Protein AF-A0A419WBN7-F1 (afdb_monomer)

Sequence (249 aa):
MLILSNKRFEAAPLSANGDLISGTVKTENNTKALAGVSILIKGTQVGTITDTKGEFSMKIASFPSTLVFAFPGFAQQEIVVAQPQQLAVNLSPNNSGASADWEPGPNPLYIVDGKKVDSINEIDPETIESISVLKAQSGIELYGQEAQDGVIDIKLKKEQKKRKKQDERITAIGSGAPETAIVQIRSTKNASAKPLIIVDGVNKGNIDVKSLEINPENIKSIDVLKGESAIEKYGEEGKDGVILITTKR

Radius of gyration: 40.74 Å; Cα contacts (8 Å, |Δi|>4): 401; chains: 1; bounding box: 77×33×134 Å

Organism: NCBI:txid1261403

Structure (mmCIF, N/CA/C/O backbone):
data_AF-A0A419WBN7-F1
#
_entry.id   AF-A0A419WBN7-F1
#
loop_
_atom_site.group_PDB
_atom_site.id
_atom_site.type_symbol
_atom_site.label_atom_id
_atom_site.label_alt_id
_atom_site.label_comp_id
_atom_site.label_asym_id
_atom_site.label_entity_id
_atom_site.label_seq_id
_atom_site.pdbx_PDB_ins_code
_atom_site.Cartn_x
_atom_site.Cartn_y
_atom_site.Cartn_z
_atom_site.occupancy
_atom_site.B_iso_or_equiv
_atom_site.auth_seq_id
_atom_site.auth_comp_id
_atom_site.auth_asym_id
_atom_site.auth_atom_id
_atom_site.pdbx_PDB_model_num
ATOM 1 N N . MET A 1 1 ? 3.641 5.559 67.208 1.00 43.34 1 MET A N 1
ATOM 2 C CA . MET A 1 1 ? 2.319 4.933 67.003 1.00 43.34 1 MET A CA 1
ATOM 3 C C . MET A 1 1 ? 1.637 5.696 65.873 1.00 43.34 1 MET A C 1
ATOM 5 O O . MET A 1 1 ? 1.191 6.810 66.098 1.00 43.34 1 MET A O 1
ATOM 9 N N . LEU A 1 2 ? 1.709 5.191 64.637 1.00 36.66 2 LEU A N 1
ATOM 10 C CA . LEU A 1 2 ? 1.137 5.842 63.449 1.00 36.66 2 LEU A CA 1
ATOM 11 C C . LEU A 1 2 ? -0.272 5.287 63.217 1.00 36.66 2 LEU A C 1
ATOM 13 O O . LEU A 1 2 ? -0.439 4.082 63.057 1.00 36.66 2 LEU A O 1
ATOM 17 N N . ILE A 1 3 ? -1.274 6.164 63.235 1.00 41.59 3 ILE A N 1
ATOM 18 C CA . ILE A 1 3 ? -2.673 5.822 62.972 1.00 41.59 3 ILE A CA 1
ATOM 19 C C . ILE A 1 3 ? -2.870 5.853 61.452 1.00 41.59 3 ILE A C 1
ATOM 21 O O . ILE A 1 3 ? -2.803 6.916 60.837 1.00 41.59 3 ILE A O 1
ATOM 25 N N . LEU A 1 4 ? -3.082 4.687 60.841 1.00 39.50 4 LEU A N 1
ATOM 26 C CA . LEU A 1 4 ? -3.478 4.577 59.438 1.00 39.50 4 LEU A CA 1
ATOM 27 C C . LEU A 1 4 ? -4.944 5.007 59.305 1.00 39.50 4 LEU A C 1
ATOM 29 O O . LEU A 1 4 ? -5.847 4.395 59.873 1.00 39.50 4 LEU A O 1
ATOM 33 N N . SER A 1 5 ? -5.166 6.095 58.570 1.00 48.25 5 SER A N 1
ATOM 34 C CA . SER A 1 5 ? -6.493 6.592 58.217 1.00 48.25 5 SER A CA 1
ATOM 35 C C . SER A 1 5 ? -7.076 5.709 57.109 1.00 48.25 5 SER A C 1
ATOM 37 O O . SER A 1 5 ? -6.664 5.795 55.951 1.00 48.25 5 SER A O 1
ATOM 39 N N . ASN A 1 6 ? -8.022 4.834 57.459 1.00 38.03 6 ASN A N 1
ATOM 40 C CA . ASN A 1 6 ? -8.824 4.104 56.479 1.00 38.03 6 ASN A CA 1
ATOM 41 C C . ASN A 1 6 ? -9.775 5.090 55.787 1.00 38.03 6 ASN A C 1
ATOM 43 O O . ASN A 1 6 ? -10.849 5.400 56.308 1.00 38.03 6 ASN A O 1
ATOM 47 N N . LYS A 1 7 ? -9.401 5.560 54.591 1.00 47.81 7 LYS A N 1
ATOM 48 C CA . LYS A 1 7 ? -10.346 6.169 53.648 1.00 47.81 7 LYS A CA 1
ATOM 49 C C . LYS A 1 7 ? -11.377 5.108 53.262 1.00 47.81 7 LYS A C 1
ATOM 51 O O . LYS A 1 7 ? -11.120 4.246 52.427 1.00 47.81 7 LYS A O 1
ATOM 56 N N . ARG A 1 8 ? -12.536 5.155 53.920 1.00 53.75 8 ARG A N 1
ATOM 57 C CA . ARG A 1 8 ? -13.745 4.444 53.504 1.00 53.75 8 ARG A CA 1
ATOM 58 C C . ARG A 1 8 ? -14.092 4.913 52.089 1.00 53.75 8 ARG A C 1
ATOM 60 O O . ARG A 1 8 ? -14.370 6.091 51.896 1.00 53.75 8 ARG A O 1
ATOM 67 N N . PHE A 1 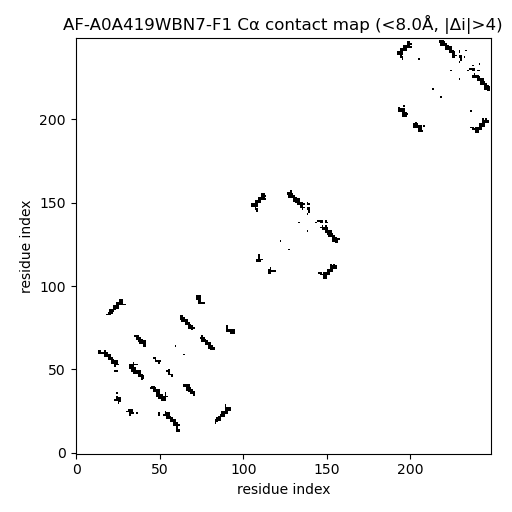9 ? -14.040 4.012 51.114 1.00 50.59 9 PHE A N 1
ATOM 68 C CA . PHE A 1 9 ? -14.693 4.228 49.828 1.00 50.59 9 PHE A CA 1
ATOM 69 C C . PHE A 1 9 ? -16.204 4.182 50.084 1.00 50.59 9 PHE A C 1
ATOM 71 O O . PHE A 1 9 ? -16.747 3.120 50.388 1.00 50.59 9 PHE A O 1
ATOM 78 N N . GLU A 1 10 ? -16.869 5.336 50.045 1.00 46.19 10 GLU A N 1
ATOM 79 C CA . GLU A 1 10 ? -18.327 5.395 49.944 1.00 46.19 10 GLU A CA 1
ATOM 80 C C . GLU A 1 10 ? -18.733 4.721 48.632 1.00 46.19 10 GLU A C 1
ATOM 82 O O . GLU A 1 10 ? -18.348 5.156 47.547 1.00 46.19 10 GLU A O 1
ATOM 87 N N . ALA A 1 11 ? -19.483 3.623 48.733 1.00 44.41 11 ALA A N 1
ATOM 88 C CA . ALA A 1 11 ? -20.179 3.071 47.585 1.00 44.41 11 ALA A CA 1
ATOM 89 C C . ALA A 1 11 ? -21.229 4.102 47.153 1.00 44.41 11 ALA A C 1
ATOM 91 O O . ALA A 1 11 ? -22.130 4.429 47.928 1.00 44.41 11 ALA A O 1
ATOM 92 N N . ALA A 1 12 ? -21.086 4.640 45.940 1.00 56.06 12 ALA A N 1
ATOM 93 C CA . ALA A 1 12 ? -22.084 5.527 45.359 1.00 56.06 12 ALA A CA 1
ATOM 94 C C . ALA A 1 12 ? -23.460 4.828 45.368 1.00 56.06 12 ALA A C 1
ATOM 96 O O . ALA A 1 12 ? -23.529 3.624 45.089 1.00 56.06 12 ALA A O 1
ATOM 97 N N . PRO A 1 13 ? -24.553 5.539 45.700 1.00 50.78 13 PRO A N 1
ATOM 98 C CA . PRO A 1 13 ? -25.881 4.947 45.704 1.00 50.78 13 PRO A CA 1
ATOM 99 C C . PRO A 1 13 ? -26.207 4.417 44.304 1.00 50.78 13 PRO A C 1
ATOM 101 O O . PRO A 1 13 ? -26.162 5.153 43.320 1.00 50.78 13 PRO A O 1
ATOM 104 N N . LEU A 1 14 ? -26.529 3.125 44.224 1.00 43.66 14 LEU A N 1
ATOM 105 C CA . LEU A 1 14 ? -27.058 2.488 43.022 1.00 43.66 14 LEU A CA 1
ATOM 106 C C . LEU A 1 14 ? -28.376 3.188 42.662 1.00 43.66 14 LEU A C 1
ATOM 108 O O . LEU A 1 14 ? -29.385 3.017 43.347 1.00 43.66 14 LEU A O 1
ATOM 112 N N . SER A 1 15 ? -28.358 4.015 41.617 1.00 51.31 15 SER A N 1
ATOM 113 C CA . SER A 1 15 ? -29.557 4.646 41.067 1.00 51.31 15 SER A CA 1
ATOM 114 C C . SER A 1 15 ? -30.507 3.546 40.588 1.00 51.31 15 SER A C 1
ATOM 116 O O . SER A 1 15 ? -30.238 2.853 39.606 1.00 51.31 15 SER A O 1
ATOM 118 N N . ALA A 1 16 ? -31.632 3.375 41.289 1.00 45.44 16 ALA A N 1
ATOM 119 C CA . ALA A 1 16 ? -32.622 2.314 41.074 1.00 45.44 16 ALA A CA 1
ATOM 120 C C . ALA A 1 16 ? -33.336 2.360 39.702 1.00 45.44 16 ALA A C 1
ATOM 122 O O . ALA A 1 16 ? -34.230 1.558 39.452 1.00 45.44 16 ALA A O 1
ATOM 123 N N . ASN A 1 17 ? -32.945 3.275 38.808 1.00 55.56 17 ASN A N 1
ATOM 124 C CA . ASN A 1 17 ? -33.504 3.408 37.463 1.00 55.56 17 ASN A CA 1
ATOM 125 C C . ASN A 1 17 ? -32.500 3.221 36.318 1.00 55.56 17 ASN A C 1
ATOM 127 O O . ASN A 1 17 ? -32.939 3.202 35.163 1.00 55.56 17 ASN A O 1
ATOM 131 N N . GLY A 1 18 ? -31.215 3.007 36.631 1.00 62.19 18 GLY A N 1
ATOM 132 C CA . GLY A 1 18 ? -30.130 2.853 35.664 1.00 62.19 18 GLY A CA 1
ATOM 133 C C . GLY A 1 18 ? -29.900 4.119 34.838 1.00 62.19 18 GLY A C 1
ATOM 134 O O . GLY A 1 18 ? -30.813 4.628 34.185 1.00 62.19 18 GLY A O 1
ATOM 135 N N . ASP A 1 19 ? -28.677 4.630 34.830 1.00 82.12 19 ASP A N 1
ATOM 136 C CA . ASP A 1 19 ? -28.388 5.831 34.053 1.00 82.12 19 ASP A CA 1
ATOM 137 C C . ASP A 1 19 ? -28.168 5.470 32.583 1.00 82.12 19 ASP A C 1
ATOM 139 O O . ASP A 1 19 ? -27.642 4.403 32.242 1.00 82.12 19 ASP A O 1
ATOM 143 N N . LEU A 1 20 ? -28.620 6.359 31.701 1.00 83.69 20 LEU A N 1
ATOM 144 C CA . LEU A 1 20 ? -28.583 6.139 30.264 1.00 83.69 20 LEU A CA 1
ATOM 145 C C . LEU A 1 20 ? -27.194 6.470 29.708 1.00 83.69 20 LEU A C 1
ATOM 147 O O . LEU A 1 20 ? -26.704 7.587 29.866 1.00 83.69 20 LEU A O 1
ATOM 151 N N . ILE A 1 21 ? -26.598 5.512 29.008 1.00 90.19 21 ILE A N 1
ATOM 152 C CA . ILE A 1 21 ? -25.445 5.716 28.136 1.00 90.19 21 ILE A CA 1
ATOM 153 C C . ILE A 1 21 ? -25.930 5.687 26.700 1.00 90.19 21 ILE A C 1
ATOM 155 O O . ILE A 1 21 ? -26.644 4.769 26.301 1.00 90.19 21 ILE A O 1
ATOM 159 N N . SER A 1 22 ? -25.496 6.667 25.920 1.00 90.19 22 SER A N 1
ATOM 160 C CA . SER A 1 22 ? -25.701 6.699 24.480 1.00 90.19 22 SER A CA 1
ATOM 161 C C . SER A 1 22 ? -24.372 6.852 23.761 1.00 90.19 22 SER A C 1
ATOM 163 O O . SER A 1 22 ? -23.358 7.225 24.352 1.00 90.19 22 SER A O 1
ATOM 165 N N . GLY A 1 23 ? -24.345 6.554 22.473 1.00 91.75 23 GLY A N 1
ATOM 166 C CA . GLY A 1 23 ? -23.126 6.721 21.709 1.00 91.75 23 GLY A CA 1
ATOM 167 C C . GLY A 1 23 ? -23.274 6.362 20.250 1.00 91.75 23 GLY A C 1
ATOM 168 O O . GLY A 1 23 ? -24.351 5.993 19.789 1.00 91.75 23 GLY A O 1
ATOM 169 N N . THR A 1 24 ? -22.163 6.480 19.535 1.00 91.50 24 THR A N 1
ATOM 170 C CA . THR A 1 24 ? -22.048 6.059 18.139 1.00 91.50 24 THR A CA 1
ATOM 171 C C . THR A 1 24 ? -20.890 5.093 17.987 1.00 91.50 24 THR A C 1
ATOM 173 O O . THR A 1 24 ? -19.837 5.286 18.598 1.00 91.50 24 THR A O 1
ATOM 176 N N . VAL A 1 25 ? -21.085 4.067 17.163 1.00 92.50 25 VAL A N 1
ATOM 177 C CA . VAL A 1 25 ? -20.040 3.127 16.769 1.00 92.50 25 VAL A CA 1
ATOM 178 C C . VAL A 1 25 ? -19.739 3.302 15.288 1.00 92.50 25 VAL A C 1
ATOM 180 O O . VAL A 1 25 ? -20.640 3.306 14.443 1.00 92.50 25 VAL A O 1
ATOM 183 N N . LYS A 1 26 ? -18.460 3.463 14.969 1.00 89.69 26 LYS A N 1
ATOM 184 C CA . LYS A 1 26 ? -17.968 3.713 13.615 1.00 89.69 26 LYS A CA 1
ATOM 185 C C . LYS A 1 26 ? -16.754 2.845 13.300 1.00 89.69 26 LYS A C 1
ATOM 187 O O . LYS A 1 26 ? -16.181 2.214 14.184 1.00 89.69 26 LYS A O 1
ATOM 192 N N . THR A 1 27 ? -16.384 2.790 12.027 1.00 82.69 27 THR A N 1
ATOM 193 C CA . THR A 1 27 ? -15.152 2.148 11.561 1.00 82.69 27 THR A CA 1
ATOM 194 C C . THR A 1 27 ? -13.923 2.968 11.934 1.00 82.69 27 THR A C 1
ATOM 196 O O . THR A 1 27 ? -14.008 4.184 12.139 1.00 82.69 27 THR A O 1
ATOM 199 N N . GLU A 1 28 ? -12.765 2.310 11.953 1.00 73.50 28 GLU A N 1
ATOM 200 C CA . GLU A 1 28 ? -11.456 2.961 12.006 1.00 73.50 28 GLU A CA 1
ATOM 201 C C . GLU A 1 28 ? -11.394 4.140 11.013 1.00 73.50 28 GLU A C 1
ATOM 203 O O . GLU A 1 28 ? -11.774 4.013 9.845 1.00 73.50 28 GLU A O 1
ATOM 208 N N . ASN A 1 29 ? -10.983 5.310 11.516 1.00 63.56 29 ASN A N 1
ATOM 209 C CA . ASN A 1 29 ? -11.015 6.632 10.863 1.00 63.56 29 ASN A CA 1
ATOM 210 C C . ASN A 1 29 ? -12.361 7.382 10.825 1.00 63.56 29 ASN A C 1
ATOM 212 O O . ASN A 1 29 ? -12.462 8.388 10.126 1.00 63.56 29 ASN A O 1
ATOM 216 N N . ASN A 1 30 ? -13.383 6.977 11.595 1.00 67.62 30 ASN A N 1
ATOM 217 C CA . ASN A 1 30 ? -14.640 7.740 11.745 1.00 67.62 30 ASN A CA 1
ATOM 218 C C . ASN A 1 30 ? -15.409 7.911 10.407 1.00 67.62 30 ASN A C 1
ATOM 220 O O . ASN A 1 30 ? -16.271 8.781 10.276 1.00 67.62 30 ASN A O 1
ATOM 224 N N . THR A 1 31 ? -15.095 7.084 9.403 1.00 66.88 31 THR A N 1
ATOM 225 C CA . THR A 1 31 ? -15.560 7.237 8.015 1.00 66.88 31 THR A CA 1
ATOM 226 C C . THR A 1 31 ? -16.934 6.623 7.771 1.00 66.88 31 THR A C 1
ATOM 228 O O . THR A 1 31 ? -17.697 7.149 6.961 1.00 66.88 31 THR A O 1
ATOM 231 N N . LYS A 1 32 ? -17.289 5.537 8.473 1.00 82.69 32 LYS A N 1
ATOM 232 C CA . LYS A 1 32 ? -18.566 4.837 8.288 1.00 82.69 32 LYS A CA 1
ATOM 233 C C . LYS A 1 32 ? -19.186 4.417 9.618 1.00 82.69 32 LYS A C 1
ATOM 235 O O . LYS A 1 32 ? -18.517 3.837 10.466 1.00 82.69 32 LYS A O 1
ATOM 240 N N . ALA A 1 33 ? -20.479 4.684 9.786 1.00 89.44 33 ALA A N 1
ATOM 241 C CA . ALA A 1 33 ? -21.252 4.182 10.916 1.00 89.44 33 ALA A CA 1
ATOM 242 C C . ALA A 1 33 ? -21.493 2.671 10.819 1.00 89.44 33 ALA A C 1
ATOM 244 O O . ALA A 1 33 ? -21.752 2.146 9.732 1.00 89.44 33 ALA A O 1
ATOM 245 N N . LEU A 1 34 ? -21.414 1.983 11.958 1.00 87.44 34 LEU A N 1
ATOM 246 C CA . LEU A 1 34 ? -21.565 0.534 12.043 1.00 87.44 34 LEU A CA 1
ATOM 247 C C . LEU A 1 34 ? -22.903 0.163 12.676 1.00 87.44 34 LEU A C 1
ATOM 249 O O . LEU A 1 34 ? -23.090 0.294 13.884 1.00 87.44 34 LEU A O 1
ATOM 253 N N . ALA A 1 35 ? -23.815 -0.330 11.842 1.00 92.38 35 ALA A N 1
ATOM 254 C CA . ALA A 1 35 ? -25.093 -0.893 12.258 1.00 92.38 35 ALA A CA 1
ATOM 255 C C . ALA A 1 35 ? -24.956 -2.372 12.635 1.00 92.38 35 ALA A C 1
ATOM 257 O O . ALA A 1 35 ? -24.237 -3.111 11.962 1.00 92.38 35 ALA A O 1
ATOM 258 N N . GLY A 1 36 ? -25.679 -2.821 13.663 1.00 91.88 36 GLY A N 1
ATOM 259 C CA . GLY A 1 36 ? -25.667 -4.224 14.087 1.00 91.88 36 GLY A CA 1
ATOM 260 C C . GLY A 1 36 ? -24.512 -4.614 15.017 1.00 91.88 36 GLY A C 1
ATOM 261 O O . GLY A 1 36 ? -24.285 -5.803 15.230 1.00 91.88 36 GLY A O 1
ATOM 262 N N . VAL A 1 37 ? -23.783 -3.647 15.580 1.00 93.88 37 VAL A N 1
ATOM 263 C CA . VAL A 1 37 ? -22.745 -3.898 16.590 1.00 93.88 37 VAL A CA 1
ATOM 264 C C . VAL A 1 37 ? -23.419 -4.329 17.883 1.00 93.88 37 VAL A C 1
ATOM 266 O O . VAL A 1 37 ? -24.281 -3.619 18.394 1.00 93.88 37 VAL A O 1
ATOM 269 N N . SER A 1 38 ? -23.009 -5.473 18.422 1.00 93.75 38 SER A N 1
ATOM 270 C CA . SER A 1 38 ? -23.473 -5.966 19.713 1.00 93.75 38 SER A CA 1
ATOM 271 C C . SER A 1 38 ? -22.697 -5.294 20.841 1.00 93.75 38 SER A C 1
ATOM 273 O O . SER A 1 38 ? -21.467 -5.254 20.814 1.00 93.75 38 SER A O 1
ATOM 275 N N . ILE A 1 39 ? -23.415 -4.755 21.824 1.00 94.88 39 ILE A N 1
ATOM 276 C CA . ILE A 1 39 ? -22.851 -4.034 22.964 1.00 94.88 39 ILE A CA 1
ATOM 277 C C . ILE A 1 39 ? -23.354 -4.708 24.233 1.00 94.88 39 ILE A C 1
ATOM 279 O O . ILE A 1 39 ? -24.554 -4.691 24.487 1.00 94.88 39 ILE A O 1
ATOM 283 N N . LEU A 1 40 ? -22.466 -5.288 25.039 1.00 93.25 40 LEU A N 1
ATOM 284 C CA . LEU A 1 40 ? -22.831 -5.976 26.282 1.00 93.25 40 LEU A CA 1
ATOM 285 C C . LEU A 1 40 ? -22.086 -5.397 27.481 1.00 93.25 40 LEU A C 1
ATOM 287 O O . LEU A 1 40 ? -20.913 -5.051 27.379 1.00 93.25 40 LEU A O 1
ATOM 291 N N . ILE A 1 41 ? -22.727 -5.352 28.649 1.00 92.38 41 ILE A N 1
ATOM 292 C CA . ILE A 1 41 ? -22.018 -5.091 29.906 1.00 92.38 41 ILE A CA 1
ATOM 293 C C . ILE A 1 41 ? -21.311 -6.385 30.328 1.00 92.38 41 ILE A C 1
ATOM 295 O O . ILE A 1 41 ? -21.959 -7.415 30.543 1.00 92.38 41 ILE A O 1
ATOM 299 N N . LYS A 1 42 ? -19.983 -6.328 30.465 1.00 89.94 42 LYS A N 1
ATOM 300 C CA . LYS A 1 42 ? -19.121 -7.472 30.785 1.00 89.94 42 LYS A CA 1
ATOM 301 C C . LYS A 1 42 ? -19.597 -8.189 32.051 1.00 89.94 42 LYS A C 1
ATOM 303 O O . LYS A 1 42 ? -19.792 -7.568 33.091 1.00 89.94 42 LYS A O 1
ATOM 308 N N . GLY A 1 43 ? -19.766 -9.508 31.958 1.00 86.12 43 GLY A N 1
ATOM 309 C CA . GLY A 1 43 ? -20.243 -10.344 33.066 1.00 86.12 43 GLY A CA 1
ATOM 310 C C . GLY A 1 43 ? -21.761 -10.326 33.278 1.00 86.12 43 GLY A C 1
ATOM 311 O O . GLY A 1 43 ? -22.248 -10.981 34.195 1.00 86.12 43 GLY A O 1
ATOM 312 N N . THR A 1 44 ? -22.521 -9.624 32.435 1.00 88.44 44 THR A N 1
ATOM 313 C CA . THR A 1 44 ? -23.988 -9.613 32.473 1.00 88.44 44 THR A CA 1
ATOM 314 C C . THR A 1 44 ? -24.571 -10.028 31.122 1.00 88.44 44 THR A C 1
ATOM 316 O O . THR A 1 44 ? -23.874 -10.072 30.112 1.00 88.44 44 THR A O 1
ATOM 319 N N . GLN A 1 45 ? -25.877 -10.294 31.099 1.00 86.12 45 GLN A N 1
ATOM 320 C CA . GLN A 1 45 ? -26.642 -10.490 29.861 1.00 86.12 45 GLN A CA 1
ATOM 321 C C . GLN A 1 45 ? -27.321 -9.196 29.381 1.00 86.12 45 GLN A C 1
ATOM 323 O O . GLN A 1 45 ? -28.164 -9.230 28.488 1.00 86.12 45 GLN A O 1
ATOM 328 N N . VAL A 1 46 ? -26.999 -8.052 29.993 1.00 88.50 46 VAL A N 1
ATOM 329 C CA . VAL A 1 46 ? -27.572 -6.758 29.620 1.00 88.50 46 VAL A CA 1
ATOM 330 C C . VAL A 1 46 ? -26.768 -6.188 28.459 1.00 88.50 46 VAL A C 1
ATOM 332 O O . VAL A 1 46 ? -25.558 -5.980 28.568 1.00 88.50 46 VAL A O 1
ATOM 335 N N . GLY A 1 47 ? -27.450 -5.910 27.354 1.00 91.19 47 GLY A N 1
ATOM 336 C CA . GLY A 1 47 ? -26.832 -5.380 26.151 1.00 91.19 47 GLY A CA 1
ATOM 337 C C . GLY A 1 47 ? -27.819 -4.685 25.225 1.00 91.19 47 GLY A C 1
ATOM 338 O O . GLY A 1 47 ? -29.027 -4.692 25.455 1.00 91.19 47 GLY A O 1
ATOM 339 N N . THR A 1 48 ? -27.283 -4.063 24.185 1.00 94.19 48 THR A N 1
ATOM 340 C CA . THR A 1 48 ? -28.027 -3.405 23.111 1.00 94.19 48 THR A CA 1
ATOM 341 C C . THR A 1 48 ? -27.321 -3.642 21.776 1.00 94.19 48 THR A C 1
ATOM 343 O O . THR A 1 48 ? -26.239 -4.232 21.728 1.00 94.19 48 THR A O 1
ATOM 346 N N . ILE A 1 49 ? -27.941 -3.212 20.683 1.00 93.50 49 ILE A N 1
ATOM 347 C CA . ILE A 1 49 ? -27.385 -3.305 19.333 1.00 93.50 49 ILE A CA 1
ATOM 348 C C . ILE A 1 49 ? -27.460 -1.922 18.685 1.00 93.50 49 ILE A C 1
ATOM 350 O O . ILE A 1 49 ? -28.422 -1.190 18.917 1.00 93.50 49 ILE A O 1
ATOM 354 N N . THR A 1 50 ? -26.456 -1.555 17.889 1.00 94.62 50 THR A N 1
ATOM 355 C CA . THR A 1 50 ? -26.479 -0.285 17.149 1.00 94.62 50 THR A CA 1
ATOM 356 C C . THR A 1 50 ? -27.484 -0.288 15.996 1.00 94.62 50 THR A C 1
ATOM 358 O O . THR A 1 50 ? -27.679 -1.301 15.317 1.00 94.62 50 THR A O 1
ATOM 361 N N . ASP A 1 51 ? -28.095 0.867 15.736 1.00 92.75 51 ASP A N 1
ATOM 362 C CA . ASP A 1 51 ? -29.058 1.069 14.649 1.00 92.75 51 ASP A CA 1
ATOM 363 C C . ASP A 1 51 ? -28.394 1.308 13.274 1.00 92.75 51 ASP A C 1
ATOM 365 O O . ASP A 1 51 ? -27.174 1.263 13.131 1.00 92.75 51 ASP A O 1
ATOM 369 N N . THR A 1 52 ? -29.186 1.617 12.237 1.00 90.69 52 THR A N 1
ATOM 370 C CA . THR A 1 52 ? -28.692 1.900 10.871 1.00 90.69 52 THR A CA 1
ATOM 371 C C . THR A 1 52 ? -27.701 3.067 10.773 1.00 90.69 52 THR A C 1
ATOM 373 O O . THR A 1 52 ? -26.995 3.182 9.772 1.00 90.69 52 THR A O 1
ATOM 376 N N . LYS A 1 53 ? -27.658 3.947 11.779 1.00 87.38 53 LYS A N 1
ATOM 377 C CA . LYS A 1 53 ? -26.750 5.096 11.879 1.00 87.38 53 LYS A CA 1
ATOM 378 C C . LYS A 1 53 ? -25.587 4.834 12.839 1.00 87.38 53 LYS A C 1
ATOM 380 O O . LYS A 1 53 ? -24.787 5.736 13.082 1.00 87.38 53 LYS A O 1
ATOM 385 N N . GLY A 1 54 ? -25.463 3.610 13.354 1.00 90.00 54 GLY A N 1
ATOM 386 C CA . GLY A 1 54 ? -24.457 3.231 14.339 1.00 90.00 54 GLY A CA 1
ATOM 387 C C . GLY A 1 54 ? -24.717 3.802 15.731 1.00 90.00 54 GLY A C 1
ATOM 388 O O . GLY A 1 54 ? -23.824 3.748 16.573 1.00 90.00 54 GLY A O 1
ATOM 389 N N . GLU A 1 55 ? -25.900 4.360 15.984 1.00 93.44 55 GLU A N 1
ATOM 390 C CA . GLU A 1 55 ? -26.282 4.912 17.279 1.00 93.44 55 GLU A CA 1
ATOM 391 C C . GLU A 1 55 ? -26.725 3.791 18.221 1.00 93.44 55 GLU A C 1
ATOM 393 O O . GLU A 1 55 ? -27.349 2.813 17.807 1.00 93.44 55 GLU A O 1
ATOM 398 N N . PHE A 1 56 ? -26.406 3.929 19.506 1.00 93.50 56 PHE A N 1
ATOM 399 C CA . PHE A 1 56 ? -26.899 3.037 20.549 1.00 93.50 56 PHE A CA 1
ATOM 400 C C . PHE A 1 56 ? -27.320 3.809 21.793 1.00 93.50 56 PHE A C 1
ATOM 402 O O . PHE A 1 56 ? -26.865 4.924 22.053 1.00 93.50 56 PHE A O 1
ATOM 409 N N . SER A 1 57 ? -28.180 3.174 22.583 1.00 91.12 57 SER A N 1
ATOM 410 C CA . SER A 1 57 ? -28.609 3.660 23.886 1.00 91.12 57 SER A CA 1
ATOM 411 C C . SER A 1 57 ? -28.878 2.472 24.806 1.00 91.12 57 SER A C 1
ATOM 413 O O . SER A 1 57 ? -29.501 1.492 24.389 1.00 91.12 57 SER A O 1
ATOM 415 N N . MET A 1 58 ? -28.379 2.523 26.040 1.00 88.81 58 MET A N 1
ATOM 416 C CA . MET A 1 58 ? -28.590 1.479 27.042 1.00 88.81 58 MET A CA 1
ATOM 417 C C . MET A 1 58 ? -28.576 2.036 28.461 1.00 88.81 58 MET A C 1
ATOM 419 O O . MET A 1 58 ? -27.907 3.025 28.749 1.00 88.81 58 MET A O 1
ATOM 423 N N . LYS A 1 59 ? -29.290 1.368 29.365 1.00 88.06 59 LYS A N 1
ATOM 424 C CA . LYS A 1 59 ? -29.264 1.689 30.794 1.00 88.06 59 LYS A CA 1
ATOM 425 C C . LYS A 1 59 ? -28.207 0.859 31.505 1.00 88.06 59 LYS A C 1
ATOM 427 O O . LYS A 1 59 ? -28.163 -0.358 31.332 1.00 88.06 59 LYS A O 1
ATOM 432 N N . ILE A 1 60 ? -27.410 1.512 32.341 1.00 87.81 60 ILE A N 1
ATOM 433 C CA . ILE A 1 60 ? -26.401 0.867 33.179 1.00 87.81 60 ILE A CA 1
ATOM 434 C C . ILE A 1 60 ? -26.788 1.060 34.647 1.00 87.81 60 ILE A C 1
ATOM 436 O O . ILE A 1 60 ? -27.002 2.178 35.103 1.00 87.81 60 ILE A O 1
ATOM 440 N N . ALA A 1 61 ? -26.899 -0.042 35.390 1.00 83.25 61 ALA A N 1
ATOM 441 C CA . ALA A 1 61 ? -27.346 -0.030 36.786 1.00 83.25 61 ALA A CA 1
ATOM 442 C C . ALA A 1 61 ? -26.270 0.438 37.786 1.00 83.25 61 ALA A C 1
ATOM 444 O O . ALA A 1 61 ? -26.600 0.854 38.893 1.00 83.25 61 ALA A O 1
ATOM 445 N N . SER A 1 62 ? -24.987 0.340 37.426 1.00 82.62 62 SER A N 1
ATOM 446 C CA . SER A 1 62 ? -23.864 0.683 38.301 1.00 82.62 62 SER A CA 1
ATOM 447 C C . SER A 1 62 ? -22.642 1.113 37.495 1.00 82.62 62 SER A C 1
ATOM 449 O O . SER A 1 62 ? -22.356 0.541 36.443 1.00 82.62 62 SER A O 1
ATOM 451 N N . PHE A 1 63 ? -21.895 2.087 38.008 1.00 84.12 63 PHE A N 1
ATOM 452 C CA . PHE A 1 63 ? -20.603 2.493 37.463 1.00 84.12 63 PHE A CA 1
ATOM 453 C C . PHE A 1 63 ? -19.489 2.264 38.497 1.00 84.12 63 PHE A C 1
ATOM 455 O O . PHE A 1 63 ? -19.747 2.395 39.695 1.00 84.12 63 PHE A O 1
ATOM 462 N N . PRO A 1 64 ? -18.249 1.980 38.061 1.00 87.75 64 PRO A N 1
ATOM 463 C CA . PRO A 1 64 ? -17.824 1.792 36.673 1.00 87.75 64 PRO A CA 1
ATOM 464 C C . PRO A 1 64 ? -18.303 0.453 36.087 1.00 87.75 64 PRO A C 1
ATOM 466 O O . PRO A 1 64 ? -18.336 -0.558 36.781 1.00 87.75 64 PRO A O 1
ATOM 469 N N . SER A 1 65 ? -18.642 0.442 34.798 1.00 88.12 65 SER A N 1
ATOM 470 C CA . SER A 1 65 ? -19.019 -0.768 34.054 1.00 88.12 65 SER A CA 1
ATOM 471 C C . SER A 1 65 ? -18.183 -0.896 32.786 1.00 88.12 65 SER A C 1
ATOM 473 O O . SER A 1 65 ? -17.928 0.096 32.106 1.00 88.12 65 SER A O 1
ATOM 475 N N . THR A 1 66 ? -17.775 -2.116 32.440 1.00 91.50 66 THR A N 1
ATOM 476 C CA . THR A 1 66 ? -17.078 -2.393 31.177 1.00 91.50 66 THR A CA 1
ATOM 477 C C . THR A 1 66 ? -18.089 -2.774 30.106 1.00 91.50 66 THR A C 1
ATOM 479 O O . THR A 1 66 ? -18.801 -3.766 30.251 1.00 91.50 66 THR A O 1
ATOM 482 N N . LEU A 1 67 ? -18.130 -2.005 29.023 1.00 93.00 67 LEU A N 1
ATOM 483 C CA . LEU A 1 67 ? -18.898 -2.311 27.825 1.00 93.00 67 LEU A CA 1
ATOM 484 C C . LEU A 1 67 ? -18.022 -3.057 26.824 1.00 93.00 67 LEU A C 1
ATOM 486 O O . LEU A 1 67 ? -16.897 -2.648 26.551 1.00 93.00 67 LEU A O 1
ATOM 490 N N . VAL A 1 68 ? -18.555 -4.140 26.282 1.00 94.56 68 VAL A N 1
ATOM 491 C CA . VAL A 1 68 ? -17.925 -4.999 25.289 1.00 94.56 68 VAL A CA 1
ATOM 492 C C . VAL A 1 68 ? -18.630 -4.784 23.960 1.00 94.56 68 VAL A C 1
ATOM 494 O O . VAL A 1 68 ? -19.815 -5.087 23.838 1.00 94.56 68 VAL A O 1
ATOM 497 N N . PHE A 1 69 ? -17.897 -4.277 22.976 1.00 94.44 69 PHE A N 1
ATOM 498 C CA . PHE A 1 69 ? -18.369 -4.037 21.618 1.00 94.44 69 PHE A CA 1
ATOM 499 C C . PHE A 1 69 ? -17.866 -5.156 20.712 1.00 94.44 69 PHE A C 1
ATOM 501 O O . PHE A 1 69 ? -16.660 -5.391 20.626 1.00 94.44 69 PHE A O 1
ATOM 508 N N . ALA A 1 70 ? -18.782 -5.838 20.032 1.00 91.62 70 ALA A N 1
ATOM 509 C CA . ALA A 1 70 ? -18.476 -6.947 19.142 1.00 91.62 70 ALA A CA 1
ATOM 510 C C . ALA A 1 70 ? -19.254 -6.820 17.830 1.00 91.62 70 ALA A C 1
ATOM 512 O O . ALA A 1 70 ? -20.467 -6.604 17.821 1.00 91.62 70 ALA A O 1
ATOM 513 N N . PHE A 1 71 ? -18.557 -6.986 16.709 1.00 92.31 71 PHE A N 1
ATOM 514 C CA . PHE A 1 71 ? -19.158 -6.976 15.381 1.00 92.31 71 PHE A CA 1
ATOM 515 C C . PHE A 1 71 ? -18.411 -7.961 14.467 1.00 92.31 71 PHE A C 1
ATOM 517 O O . PHE A 1 71 ? -17.180 -8.018 14.532 1.00 92.31 71 PHE A O 1
ATOM 524 N N . PRO A 1 72 ? -19.103 -8.771 13.642 1.00 88.12 72 PRO A N 1
ATOM 525 C CA . PRO A 1 72 ? -18.444 -9.741 12.771 1.00 88.12 72 PRO A CA 1
ATOM 526 C C . PRO A 1 72 ? -17.399 -9.089 11.859 1.00 88.12 72 PRO A C 1
ATOM 528 O O . PRO A 1 72 ? -17.685 -8.110 11.176 1.00 88.12 72 PRO A O 1
ATOM 531 N N . GLY A 1 73 ? -16.186 -9.648 11.847 1.00 84.94 73 GLY A N 1
ATOM 532 C CA . GLY A 1 73 ? -15.062 -9.108 11.075 1.00 84.94 73 GLY A CA 1
ATOM 533 C C . GLY A 1 73 ? -14.340 -7.922 11.725 1.00 84.94 73 GLY A C 1
ATOM 534 O O . GLY A 1 73 ? -13.477 -7.340 11.078 1.00 84.94 73 GLY A O 1
ATOM 535 N N . PHE A 1 74 ? -14.650 -7.567 12.979 1.00 87.88 74 PHE A N 1
ATOM 536 C CA . PHE A 1 74 ? -13.998 -6.498 13.751 1.00 87.88 74 PHE A CA 1
ATOM 537 C C . PHE A 1 74 ? -13.446 -7.015 15.080 1.00 87.88 74 PHE A C 1
ATOM 539 O O . PHE A 1 74 ? -13.939 -8.003 15.631 1.00 87.88 74 PHE A O 1
ATOM 546 N N . ALA A 1 75 ? -12.364 -6.401 15.556 1.00 86.44 75 ALA A N 1
ATOM 547 C CA . ALA A 1 75 ? -11.759 -6.740 16.834 1.00 86.44 75 ALA A CA 1
ATOM 548 C C . ALA A 1 75 ? -12.707 -6.331 17.971 1.00 86.44 75 ALA A C 1
ATOM 550 O O . ALA A 1 75 ? -13.309 -5.256 17.935 1.00 86.44 75 ALA A O 1
ATOM 551 N N . GLN A 1 76 ? -12.853 -7.194 18.978 1.00 90.75 76 GLN A N 1
ATOM 552 C CA . GLN A 1 76 ? -13.672 -6.888 20.147 1.00 90.75 76 GLN A CA 1
ATOM 553 C C . GLN A 1 76 ? -13.017 -5.764 20.952 1.00 90.75 76 GLN A C 1
ATOM 555 O O . GLN A 1 76 ? -11.832 -5.839 21.273 1.00 90.75 76 GLN A O 1
ATOM 560 N N . GLN A 1 77 ? -13.798 -4.752 21.320 1.00 89.69 77 GLN A N 1
ATOM 561 C CA . GLN A 1 77 ? -13.307 -3.617 22.095 1.00 89.69 77 GLN A CA 1
ATOM 562 C C . GLN A 1 77 ? -13.982 -3.568 23.462 1.00 89.69 77 GLN A C 1
ATOM 564 O O . GLN A 1 77 ? -15.204 -3.657 23.567 1.00 89.69 77 GLN A O 1
ATOM 569 N N . GLU A 1 78 ? -13.185 -3.400 24.516 1.00 93.31 78 GLU A N 1
ATOM 570 C CA . GLU A 1 78 ? -13.675 -3.207 25.879 1.00 93.31 78 GLU A CA 1
ATOM 571 C C . GLU A 1 78 ? -13.456 -1.757 26.314 1.00 93.31 78 GLU A C 1
ATOM 573 O O . GLU A 1 78 ? -12.338 -1.247 26.259 1.00 93.31 78 GLU A O 1
ATOM 578 N N . ILE A 1 79 ? -14.517 -1.087 26.760 1.00 89.94 79 ILE A N 1
ATOM 579 C CA . ILE A 1 79 ? -14.459 0.303 27.222 1.00 89.94 79 ILE A CA 1
ATOM 580 C C . ILE A 1 79 ? -15.025 0.382 28.631 1.00 89.94 79 ILE A C 1
ATOM 582 O O . ILE A 1 79 ? -16.171 0.009 28.876 1.00 89.94 79 ILE A O 1
ATOM 586 N N . VAL A 1 80 ? -14.227 0.902 29.561 1.00 91.25 80 VAL A N 1
ATOM 587 C CA . VAL A 1 80 ? -14.680 1.189 30.923 1.00 91.25 80 VAL A CA 1
ATOM 588 C C . VAL A 1 80 ? -15.411 2.526 30.927 1.00 91.25 80 VAL A C 1
ATOM 590 O O . VAL A 1 80 ? -14.836 3.570 30.627 1.00 91.25 80 VAL A O 1
ATOM 593 N N . VAL A 1 81 ? -16.683 2.498 31.298 1.00 89.44 81 VAL A N 1
ATOM 594 C CA . VAL A 1 81 ? -17.513 3.685 31.479 1.00 89.44 81 VAL A CA 1
ATOM 595 C C . VAL A 1 81 ? -17.614 3.949 32.976 1.00 89.44 81 VAL A C 1
ATOM 597 O O . VAL A 1 81 ? -18.166 3.136 33.713 1.00 89.44 81 VAL A O 1
ATOM 600 N N . ALA A 1 82 ? -17.050 5.067 33.434 1.00 86.50 82 ALA A N 1
ATOM 601 C CA . ALA A 1 82 ? -17.016 5.429 34.855 1.00 86.50 82 ALA A CA 1
ATOM 602 C C . ALA A 1 82 ? -18.225 6.260 35.320 1.00 86.50 82 ALA A C 1
ATOM 604 O O . ALA A 1 82 ? -18.479 6.335 36.516 1.00 86.50 82 ALA A O 1
ATOM 605 N N . GLN A 1 83 ? -18.953 6.888 34.394 1.00 84.56 83 GLN A N 1
ATOM 606 C CA . GLN A 1 83 ? -20.126 7.721 34.676 1.00 84.56 83 GLN A CA 1
ATOM 607 C C . GLN A 1 83 ? -21.019 7.852 33.428 1.00 84.56 83 GLN A C 1
ATOM 609 O O . GLN A 1 83 ? -20.542 7.558 32.323 1.00 84.56 83 GLN A O 1
ATOM 614 N N . PRO A 1 84 ? -22.269 8.330 33.571 1.00 84.75 84 PRO A N 1
ATOM 615 C CA . PRO A 1 84 ? -23.162 8.617 32.450 1.00 84.75 84 PRO A CA 1
ATOM 616 C C . PRO A 1 84 ? -22.535 9.596 31.445 1.00 84.75 84 PRO A C 1
ATOM 618 O O . PRO A 1 84 ? -22.247 10.738 31.795 1.00 84.75 84 PRO A O 1
ATOM 621 N N . GLN A 1 85 ? -22.294 9.160 30.206 1.00 86.56 85 GLN A N 1
ATOM 622 C CA . GLN A 1 85 ? -21.703 9.984 29.146 1.00 86.56 85 GLN A CA 1
ATOM 623 C C . GLN A 1 85 ? -22.081 9.487 27.747 1.00 86.56 85 GLN A C 1
ATOM 625 O O . GLN A 1 85 ? -22.473 8.331 27.572 1.00 86.56 85 GLN A O 1
ATOM 630 N N . GLN A 1 86 ? -21.915 10.361 26.751 1.00 87.31 86 GLN A N 1
ATOM 631 C CA . GLN A 1 86 ? -22.002 9.990 25.343 1.00 87.31 86 GLN A CA 1
ATOM 632 C C . GLN A 1 86 ? -20.663 9.408 24.874 1.00 87.31 86 GLN A C 1
ATOM 634 O O . GLN A 1 86 ? -19.618 10.023 25.081 1.00 87.31 86 GLN A O 1
ATOM 639 N N . LEU A 1 87 ? -20.686 8.243 24.228 1.00 88.00 87 LEU A N 1
ATOM 640 C CA . LEU A 1 87 ? -19.480 7.534 23.804 1.00 88.00 87 LEU A CA 1
ATOM 641 C C . LEU A 1 87 ? -19.315 7.535 22.277 1.00 88.00 87 LEU A C 1
ATOM 643 O O . LEU A 1 87 ? -20.255 7.252 21.536 1.00 88.00 87 LEU A O 1
ATOM 647 N N . ALA A 1 88 ? -18.104 7.810 21.797 1.00 88.38 88 ALA A N 1
ATOM 648 C CA . ALA A 1 88 ? -17.718 7.595 20.404 1.00 88.38 88 ALA A CA 1
ATOM 649 C C . ALA A 1 88 ? -16.751 6.409 20.339 1.00 88.38 88 ALA A C 1
ATOM 651 O O . ALA A 1 88 ? -15.648 6.479 20.878 1.00 88.38 88 ALA A O 1
ATOM 652 N N . VAL A 1 89 ? -17.180 5.314 19.714 1.00 89.44 89 VAL A N 1
ATOM 653 C CA . VAL A 1 89 ? -16.421 4.060 19.630 1.00 89.44 89 VAL A CA 1
ATOM 654 C C . VAL A 1 89 ? -16.003 3.818 18.190 1.00 89.44 89 VAL A C 1
ATOM 656 O O . VAL A 1 89 ? -16.837 3.863 17.288 1.00 89.44 89 VAL A O 1
ATOM 659 N N . ASN A 1 90 ? -14.723 3.525 17.978 1.00 89.69 90 ASN A N 1
ATOM 660 C CA . ASN A 1 90 ? -14.194 3.155 16.671 1.00 89.69 90 ASN A CA 1
ATOM 661 C C . ASN A 1 90 ? -13.734 1.701 16.719 1.00 89.69 90 ASN A C 1
ATOM 663 O O . ASN A 1 90 ? -12.774 1.400 17.420 1.00 89.69 90 ASN A O 1
ATOM 667 N N . LEU A 1 91 ? -14.398 0.824 15.968 1.00 87.62 91 LEU A N 1
ATOM 668 C CA . LEU A 1 91 ? -13.986 -0.569 15.839 1.00 87.62 91 LEU A CA 1
ATOM 669 C C . LEU A 1 91 ? -12.994 -0.721 14.685 1.00 87.62 91 LEU A C 1
ATOM 671 O O . LEU A 1 91 ? -13.265 -0.286 13.558 1.00 87.62 91 LEU A O 1
ATOM 675 N N . SER A 1 92 ? -11.882 -1.399 14.958 1.00 85.50 92 SER A N 1
ATOM 676 C CA . SER A 1 92 ? -10.900 -1.792 13.944 1.00 85.50 92 SER A CA 1
ATOM 677 C C . SER A 1 92 ? -11.235 -3.177 13.373 1.00 85.50 92 SER A C 1
ATOM 679 O O . SER A 1 92 ? -11.701 -4.046 14.120 1.00 85.50 92 SER A O 1
ATOM 681 N N . PRO A 1 93 ? -11.037 -3.412 12.063 1.00 83.25 93 PRO A N 1
ATOM 682 C CA . PRO A 1 93 ? -11.217 -4.727 11.454 1.00 83.25 93 PRO A CA 1
ATOM 683 C C . PRO A 1 93 ? -10.404 -5.815 12.165 1.00 83.25 93 PRO A C 1
ATOM 685 O O . PRO A 1 93 ? -9.269 -5.598 12.586 1.00 83.25 93 PRO A O 1
ATOM 688 N N . ASN A 1 94 ? -10.983 -7.006 12.293 1.00 76.44 94 ASN A N 1
ATOM 689 C CA . ASN A 1 94 ? -10.289 -8.168 12.819 1.00 76.44 94 ASN A CA 1
ATOM 690 C C . ASN A 1 94 ? -9.510 -8.814 11.681 1.00 76.44 94 ASN A C 1
ATOM 692 O O . ASN A 1 94 ? -10.059 -9.584 10.891 1.00 76.44 94 ASN A O 1
ATOM 696 N N . ASN A 1 95 ? -8.220 -8.517 11.606 1.00 68.06 95 ASN A N 1
ATOM 697 C CA . ASN A 1 95 ? -7.322 -9.129 10.637 1.00 68.06 95 ASN A CA 1
ATOM 698 C C . ASN A 1 95 ? -6.909 -10.539 11.101 1.00 68.06 95 ASN A C 1
ATOM 700 O O . ASN A 1 95 ? -5.723 -10.833 11.226 1.00 68.06 95 ASN A O 1
ATOM 704 N N . SER A 1 96 ? -7.882 -11.434 11.338 1.00 62.44 96 SER A N 1
ATOM 705 C CA . SER A 1 96 ? -7.677 -12.821 11.810 1.00 62.44 96 SER A CA 1
ATOM 706 C C . SER A 1 96 ? -6.961 -13.752 10.807 1.00 62.44 96 SER A C 1
ATOM 708 O O . SER A 1 96 ? -7.120 -14.968 10.872 1.00 62.44 96 SER A O 1
ATOM 710 N N . GLY A 1 97 ? -6.182 -13.201 9.873 1.00 53.69 97 GLY A N 1
ATOM 711 C CA . GLY A 1 97 ? -5.182 -13.914 9.075 1.00 53.69 97 GLY A CA 1
ATOM 712 C C . GLY A 1 97 ? -3.746 -13.730 9.582 1.00 53.69 97 GLY A C 1
ATOM 713 O O . GLY A 1 97 ? -2.845 -14.395 9.081 1.00 53.69 97 GLY A O 1
ATOM 714 N N . ALA A 1 98 ? -3.516 -12.860 10.569 1.00 55.38 98 ALA A N 1
ATOM 715 C CA . ALA A 1 98 ? -2.225 -12.703 11.222 1.00 55.38 98 ALA A CA 1
ATOM 716 C C . ALA A 1 98 ? -2.253 -13.442 12.564 1.00 55.38 98 ALA A C 1
ATOM 718 O O . ALA A 1 98 ? -2.988 -13.076 13.481 1.00 55.38 98 ALA A O 1
ATOM 719 N N . SER A 1 99 ? -1.456 -14.502 12.683 1.00 55.72 99 SER A N 1
ATOM 720 C CA . SER A 1 99 ? -1.036 -15.018 13.985 1.00 55.72 99 SER A CA 1
ATOM 721 C C . SER A 1 99 ? -0.557 -13.849 14.853 1.00 55.72 99 SER A C 1
ATOM 723 O O . SER A 1 99 ? 0.193 -13.001 14.371 1.00 55.72 99 SER A O 1
ATOM 725 N N . ALA A 1 100 ? -1.007 -13.815 16.105 1.00 53.59 100 ALA A N 1
ATOM 726 C CA . ALA A 1 100 ? -0.916 -12.710 17.063 1.00 53.59 100 ALA A CA 1
ATOM 727 C C . ALA A 1 100 ? 0.506 -12.290 17.520 1.00 53.59 100 ALA A C 1
ATOM 729 O O . ALA A 1 100 ? 0.640 -11.688 18.576 1.00 53.59 100 ALA A O 1
ATOM 730 N N . ASP A 1 101 ? 1.537 -12.544 16.712 1.00 53.94 101 ASP A N 1
ATOM 731 C CA . ASP A 1 101 ? 2.913 -12.056 16.892 1.00 53.94 101 ASP A CA 1
ATOM 732 C C . ASP A 1 101 ? 3.361 -11.118 15.748 1.00 53.94 101 ASP A C 1
ATOM 734 O O . ASP A 1 101 ? 4.521 -10.714 15.684 1.00 53.94 101 ASP A O 1
ATOM 738 N N . TRP A 1 102 ? 2.465 -10.775 14.815 1.00 52.81 102 TRP A N 1
ATOM 739 C CA . TRP A 1 102 ? 2.739 -9.817 13.741 1.00 52.81 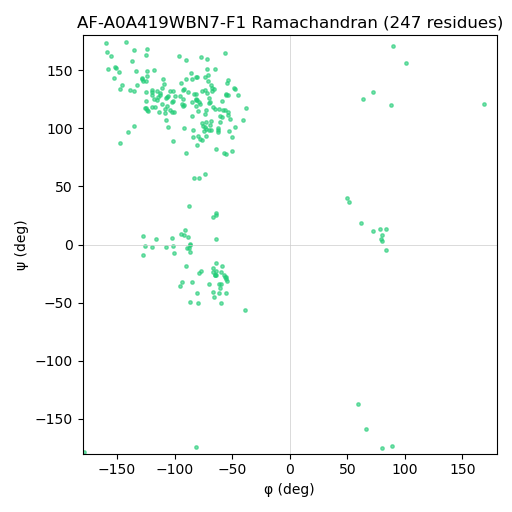102 TRP A CA 1
ATOM 740 C C . TRP A 1 102 ? 2.121 -8.462 14.091 1.00 52.81 102 TRP A C 1
ATOM 742 O O . TRP A 1 102 ? 0.972 -8.178 13.744 1.00 52.81 102 TRP A O 1
ATOM 752 N N . GLU A 1 103 ? 2.881 -7.611 14.781 1.00 56.72 103 GLU A N 1
ATOM 753 C CA . GLU A 1 103 ? 2.636 -6.171 14.691 1.00 56.72 103 GLU A CA 1
ATOM 754 C C . GLU A 1 103 ? 2.702 -5.805 13.198 1.00 56.72 103 GLU A C 1
ATOM 756 O O . GLU A 1 103 ? 3.657 -6.228 12.535 1.00 56.72 103 GLU A O 1
ATOM 761 N N . PRO A 1 104 ? 1.704 -5.103 12.619 1.00 54.09 104 PRO A N 1
ATOM 762 C CA . PRO A 1 104 ? 1.829 -4.614 11.255 1.00 54.09 104 PRO A CA 1
ATOM 763 C C . PRO A 1 104 ? 3.125 -3.813 11.197 1.00 54.09 104 PRO A C 1
ATOM 765 O O . PRO A 1 104 ? 3.271 -2.803 11.884 1.00 54.09 104 PRO A O 1
ATOM 768 N N . GLY A 1 105 ? 4.094 -4.365 10.46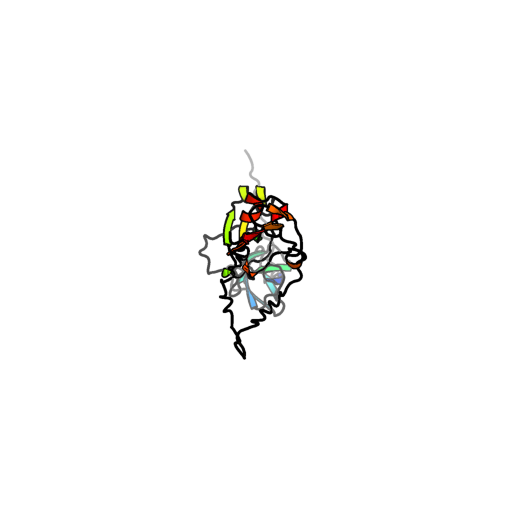7 1.00 61.66 105 GLY A N 1
ATOM 769 C CA . GLY A 1 105 ? 5.434 -3.817 10.403 1.00 61.66 105 GLY A CA 1
ATOM 770 C C . GLY A 1 105 ? 5.426 -2.360 9.937 1.00 61.66 105 GLY A C 1
ATOM 771 O O . GLY A 1 105 ? 4.422 -1.881 9.404 1.00 61.66 105 GLY A O 1
ATOM 772 N N . PRO A 1 106 ? 6.551 -1.658 10.132 1.00 68.19 106 PRO A N 1
ATOM 773 C CA . PRO A 1 106 ? 6.699 -0.261 9.735 1.00 68.19 106 PRO A CA 1
ATOM 774 C C . PRO A 1 106 ? 6.231 -0.054 8.285 1.00 68.19 106 PRO A C 1
ATOM 776 O O . PRO A 1 106 ? 6.556 -0.870 7.424 1.00 68.19 106 PRO A O 1
ATOM 779 N N . ASN A 1 107 ? 5.440 0.998 8.030 1.00 83.06 107 ASN A N 1
ATOM 780 C CA . ASN A 1 107 ? 4.933 1.340 6.696 1.00 83.06 107 ASN A CA 1
ATOM 781 C C . ASN A 1 107 ? 6.080 1.932 5.866 1.00 83.06 107 ASN A C 1
ATOM 783 O O . ASN A 1 107 ? 6.404 3.107 6.052 1.00 83.06 107 ASN A O 1
ATOM 787 N N . PRO A 1 108 ? 6.710 1.168 4.958 1.00 90.12 108 PRO A N 1
ATOM 788 C CA . PRO A 1 108 ? 7.886 1.661 4.268 1.00 90.12 108 PRO A CA 1
ATOM 789 C C . PRO A 1 108 ? 7.500 2.740 3.254 1.00 90.12 108 PRO A C 1
ATOM 791 O O . PRO A 1 108 ? 6.419 2.713 2.660 1.00 90.12 108 PRO A O 1
ATOM 794 N N . LEU A 1 109 ? 8.429 3.655 2.997 1.00 91.69 109 LEU A N 1
ATOM 795 C CA . LEU A 1 109 ? 8.306 4.620 1.912 1.00 91.69 109 LEU A CA 1
ATOM 796 C C . LEU A 1 109 ? 8.606 3.938 0.569 1.00 91.69 109 LEU A C 1
ATOM 798 O O . LEU A 1 109 ? 9.631 3.270 0.426 1.00 91.69 109 LEU A O 1
ATOM 802 N N . TYR A 1 110 ? 7.756 4.137 -0.437 1.00 94.06 110 TYR A N 1
ATOM 803 C CA . TYR A 1 110 ? 7.997 3.625 -1.788 1.00 94.06 110 TYR A CA 1
ATOM 804 C C . TYR A 1 110 ? 8.649 4.693 -2.660 1.00 94.06 110 TYR A C 1
ATOM 806 O O . TYR A 1 110 ? 8.150 5.815 -2.782 1.00 94.06 110 TYR A O 1
ATOM 814 N N . ILE A 1 111 ? 9.760 4.326 -3.294 1.00 93.06 111 ILE A N 1
ATOM 815 C CA . ILE A 1 111 ? 10.476 5.171 -4.245 1.00 93.06 111 ILE A CA 1
ATOM 816 C C . ILE A 1 111 ? 10.499 4.460 -5.590 1.00 93.06 111 ILE A C 1
ATOM 818 O O . ILE A 1 111 ? 10.841 3.287 -5.661 1.00 93.06 111 ILE A O 1
ATOM 822 N N . VAL A 1 112 ? 10.143 5.166 -6.659 1.00 93.19 112 VAL A N 1
ATOM 823 C CA . VAL A 1 112 ? 10.180 4.665 -8.034 1.00 93.19 112 VAL A CA 1
ATOM 824 C C . VAL A 1 112 ? 10.996 5.631 -8.874 1.00 93.19 112 VAL A C 1
ATOM 826 O O . VAL A 1 112 ? 10.645 6.806 -8.985 1.00 93.19 112 VAL A O 1
ATOM 829 N N . ASP A 1 113 ? 12.111 5.160 -9.434 1.00 89.88 113 ASP A N 1
ATOM 830 C CA . ASP A 1 113 ? 13.063 5.980 -10.203 1.00 89.88 113 ASP A CA 1
ATOM 831 C C . ASP A 1 113 ? 13.470 7.280 -9.474 1.00 89.88 113 ASP A C 1
ATOM 833 O O . ASP A 1 113 ? 13.570 8.361 -10.064 1.00 89.88 113 ASP A O 1
ATOM 837 N N . GLY A 1 114 ? 13.681 7.183 -8.157 1.00 88.38 114 GLY A N 1
ATOM 838 C CA . GLY A 1 114 ? 14.057 8.312 -7.301 1.00 88.38 114 GLY A CA 1
ATOM 839 C C . GLY A 1 114 ? 12.906 9.241 -6.895 1.00 88.38 114 GLY A C 1
ATOM 840 O O . GLY A 1 114 ? 13.156 10.255 -6.243 1.00 88.38 114 GLY A O 1
ATOM 841 N N . LYS A 1 115 ? 11.652 8.928 -7.244 1.00 90.50 115 LYS A N 1
ATOM 842 C CA . LYS A 1 115 ? 10.463 9.705 -6.856 1.00 90.50 115 LYS A CA 1
ATOM 843 C C . LYS A 1 115 ? 9.618 8.961 -5.831 1.00 90.50 115 LYS A C 1
ATOM 845 O O . LYS A 1 115 ? 9.378 7.771 -5.984 1.00 90.50 115 LYS A O 1
ATOM 850 N N . LYS A 1 116 ? 9.122 9.680 -4.823 1.00 91.94 116 LYS A N 1
ATOM 851 C CA . LYS A 1 116 ? 8.160 9.149 -3.847 1.00 91.94 116 LYS A CA 1
ATOM 852 C C . LYS A 1 116 ? 6.835 8.839 -4.538 1.00 91.94 116 LYS A C 1
ATOM 854 O O . LYS A 1 116 ? 6.352 9.664 -5.316 1.00 91.94 116 LYS A O 1
ATOM 859 N N . VAL A 1 117 ? 6.277 7.667 -4.256 1.00 90.81 117 VAL A N 1
ATOM 860 C CA . VAL A 1 117 ? 4.956 7.253 -4.738 1.00 90.81 117 VAL A CA 1
ATOM 861 C C . VAL A 1 117 ? 4.102 6.782 -3.569 1.00 90.81 117 VAL A C 1
ATOM 863 O O . VAL A 1 117 ? 4.598 6.126 -2.656 1.00 90.81 117 VAL A O 1
ATOM 866 N N . ASP A 1 118 ? 2.809 7.094 -3.615 1.00 85.25 118 ASP A N 1
ATOM 867 C CA . ASP A 1 118 ? 1.860 6.684 -2.571 1.00 85.25 118 ASP A CA 1
ATOM 868 C C . ASP A 1 118 ? 1.438 5.215 -2.725 1.00 85.25 118 ASP A C 1
ATOM 870 O O . ASP A 1 118 ? 1.022 4.564 -1.769 1.00 85.25 118 ASP A O 1
ATOM 874 N N . SER A 1 119 ? 1.532 4.676 -3.944 1.00 83.25 119 SER A N 1
ATOM 875 C CA . SER A 1 119 ? 1.186 3.292 -4.245 1.00 83.25 119 SER A CA 1
ATOM 876 C C . SER A 1 119 ? 2.046 2.733 -5.369 1.00 83.25 119 SER A C 1
ATOM 878 O O . SER A 1 119 ? 2.441 3.450 -6.287 1.00 83.25 119 SER A O 1
ATOM 880 N N . ILE A 1 120 ? 2.296 1.426 -5.302 1.00 84.50 120 ILE A N 1
ATOM 881 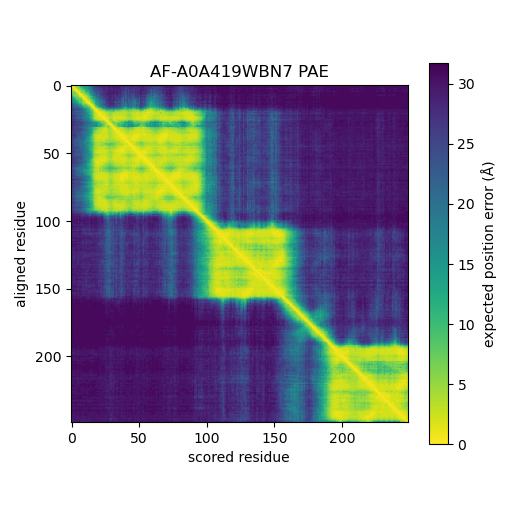C CA . ILE A 1 120 ? 3.057 0.672 -6.300 1.00 84.50 120 ILE A CA 1
ATOM 882 C C . ILE A 1 120 ? 2.179 -0.249 -7.158 1.00 84.50 120 ILE A C 1
ATOM 884 O O . ILE A 1 120 ? 2.666 -0.908 -8.071 1.00 84.50 120 ILE A O 1
ATOM 888 N N . ASN A 1 121 ? 0.874 -0.293 -6.885 1.00 88.00 121 ASN A N 1
ATOM 889 C CA . ASN A 1 121 ? -0.045 -1.264 -7.484 1.00 88.00 121 ASN A CA 1
ATOM 890 C C . ASN A 1 121 ? -0.200 -1.117 -9.006 1.00 88.00 121 ASN A C 1
ATOM 892 O O . ASN A 1 121 ? -0.590 -2.067 -9.677 1.00 88.00 121 ASN A O 1
ATOM 896 N N . GLU A 1 122 ? 0.082 0.067 -9.545 1.00 80.69 122 GLU A N 1
ATOM 897 C CA . GLU A 1 122 ? -0.054 0.375 -10.974 1.00 80.69 122 GLU A CA 1
ATOM 898 C C . GLU A 1 122 ? 1.217 0.075 -11.781 1.00 80.69 122 GLU A C 1
ATOM 900 O O . GLU A 1 122 ? 1.231 0.242 -13.000 1.00 80.69 122 GLU A O 1
ATOM 905 N N . ILE A 1 123 ? 2.295 -0.365 -11.124 1.00 84.06 123 ILE A N 1
ATOM 906 C CA . ILE A 1 123 ? 3.545 -0.688 -11.808 1.00 84.06 123 ILE A CA 1
ATOM 907 C C . ILE A 1 123 ? 3.465 -2.082 -12.404 1.00 84.06 123 ILE A C 1
ATOM 909 O O . ILE A 1 123 ? 3.257 -3.069 -11.700 1.00 84.06 123 ILE A O 1
ATOM 913 N N . ASP A 1 124 ? 3.705 -2.161 -13.710 1.00 88.19 124 ASP A N 1
ATOM 914 C CA . ASP A 1 124 ? 3.861 -3.431 -14.401 1.00 88.19 124 ASP A CA 1
ATOM 915 C C . ASP A 1 124 ? 5.145 -4.134 -13.909 1.00 88.19 124 ASP A C 1
ATOM 917 O O . ASP A 1 124 ? 6.246 -3.597 -14.104 1.00 88.19 124 ASP A O 1
ATOM 921 N N . PRO A 1 125 ? 5.051 -5.335 -13.305 1.00 88.75 125 PRO A N 1
ATOM 922 C CA . PRO A 1 125 ? 6.213 -6.078 -12.825 1.00 88.75 125 PRO A CA 1
ATOM 923 C C . PRO A 1 125 ? 7.257 -6.357 -13.911 1.00 88.75 125 PRO A C 1
ATOM 925 O O . PRO A 1 125 ? 8.449 -6.458 -13.612 1.00 88.75 125 PRO A O 1
ATOM 928 N N . GLU A 1 126 ? 6.850 -6.448 -15.181 1.00 88.06 126 GLU A N 1
ATOM 929 C CA . GLU A 1 126 ? 7.780 -6.660 -16.290 1.00 88.06 126 GLU A CA 1
ATOM 930 C C . GLU A 1 126 ? 8.716 -5.467 -16.503 1.00 88.06 126 GLU A C 1
ATOM 932 O O . GLU A 1 126 ? 9.828 -5.631 -17.022 1.00 88.06 126 GLU A O 1
ATOM 937 N N . THR A 1 127 ? 8.307 -4.278 -16.063 1.00 89.94 127 THR A N 1
ATOM 938 C CA . THR A 1 127 ? 9.081 -3.041 -16.187 1.00 89.94 127 THR A CA 1
ATOM 939 C C . THR A 1 127 ? 10.064 -2.829 -15.043 1.00 89.94 127 THR A C 1
ATOM 941 O O . THR A 1 127 ? 10.890 -1.933 -15.143 1.00 89.94 127 THR A O 1
ATOM 944 N N . ILE A 1 128 ? 10.059 -3.653 -13.994 1.00 92.00 128 ILE A N 1
ATOM 945 C CA . ILE A 1 128 ? 10.950 -3.481 -12.838 1.00 92.00 128 ILE A CA 1
ATOM 946 C C . ILE A 1 128 ? 12.359 -4.000 -13.165 1.00 92.00 128 ILE A C 1
ATOM 948 O O . ILE A 1 128 ? 12.538 -5.158 -13.543 1.00 92.00 128 ILE A O 1
ATOM 952 N N . GLU A 1 129 ? 13.374 -3.140 -13.036 1.00 92.94 129 GLU A N 1
ATOM 953 C CA . GLU A 1 129 ? 14.798 -3.492 -13.170 1.00 92.94 129 GLU A CA 1
ATOM 954 C C . GLU A 1 129 ? 15.309 -4.138 -11.886 1.00 92.94 129 GLU A C 1
ATOM 956 O O . GLU A 1 129 ? 15.910 -5.211 -11.927 1.00 92.94 129 GLU A O 1
ATOM 961 N N . SER A 1 130 ? 15.060 -3.490 -10.749 1.00 92.50 130 SER A N 1
ATOM 962 C CA . SER A 1 130 ? 15.515 -3.953 -9.441 1.00 92.50 130 SER A CA 1
ATOM 963 C C . SER A 1 130 ? 14.670 -3.366 -8.317 1.00 92.50 130 SER A C 1
ATOM 965 O O . SER A 1 130 ? 14.195 -2.237 -8.427 1.00 92.50 130 SER A O 1
ATOM 967 N N . ILE A 1 131 ? 14.559 -4.111 -7.217 1.00 94.12 131 ILE A N 1
ATOM 968 C CA . ILE A 1 131 ? 13.950 -3.660 -5.964 1.00 94.12 131 ILE A CA 1
ATOM 969 C C . ILE A 1 131 ? 15.015 -3.742 -4.872 1.00 94.12 131 ILE A C 1
ATOM 971 O O . ILE A 1 131 ? 15.642 -4.788 -4.695 1.00 94.12 131 ILE A O 1
ATOM 975 N N . SER A 1 132 ? 15.198 -2.650 -4.141 1.00 92.56 132 SER A N 1
ATOM 976 C CA . SER A 1 132 ? 16.128 -2.527 -3.025 1.00 92.56 132 SER A CA 1
ATOM 977 C C . SER A 1 132 ? 15.358 -2.183 -1.758 1.00 92.56 132 SER A C 1
ATOM 979 O O . SER A 1 132 ? 14.531 -1.277 -1.755 1.00 92.56 132 SER A O 1
ATOM 981 N N . VAL A 1 133 ? 15.645 -2.889 -0.665 1.00 94.19 133 VAL A N 1
ATOM 982 C CA . VAL A 1 133 ? 15.057 -2.600 0.648 1.00 94.19 133 VAL A CA 1
ATOM 983 C C . VAL A 1 133 ? 16.103 -1.908 1.510 1.00 94.19 133 VAL A C 1
ATOM 985 O O . VAL A 1 133 ? 17.132 -2.498 1.847 1.00 94.19 133 VAL A O 1
ATOM 988 N N . LEU A 1 134 ? 15.841 -0.657 1.868 1.00 91.44 134 LEU A N 1
ATOM 989 C CA . LEU A 1 134 ? 16.691 0.143 2.737 1.00 91.44 134 LEU A CA 1
ATOM 990 C C . LEU A 1 134 ? 16.106 0.167 4.145 1.00 91.44 134 LEU A C 1
ATOM 992 O O . LEU A 1 134 ? 14.921 0.423 4.348 1.00 91.44 134 LEU A O 1
ATOM 996 N N . LYS A 1 135 ? 16.964 -0.084 5.132 1.00 90.94 135 LYS A N 1
ATOM 997 C CA . LYS A 1 135 ? 16.609 0.020 6.552 1.00 90.94 135 LYS A CA 1
ATOM 998 C C . LYS A 1 135 ? 16.570 1.486 6.987 1.00 90.94 135 LYS A C 1
ATOM 1000 O O . LYS A 1 135 ? 17.204 2.320 6.344 1.00 90.94 135 LYS A O 1
ATOM 1005 N N . ALA A 1 136 ? 15.910 1.760 8.114 1.00 85.31 136 ALA A N 1
ATOM 1006 C CA . ALA A 1 136 ? 15.684 3.097 8.675 1.00 85.31 136 ALA A CA 1
ATOM 1007 C C . ALA A 1 136 ? 16.882 4.055 8.536 1.00 85.31 136 ALA A C 1
ATOM 1009 O O . ALA A 1 136 ? 16.759 5.094 7.901 1.00 85.31 136 ALA A O 1
ATOM 1010 N N . GLN A 1 137 ? 18.067 3.684 9.036 1.00 90.12 137 GLN A N 1
ATOM 1011 C CA . GLN A 1 137 ? 19.244 4.563 8.993 1.00 90.12 137 GLN A CA 1
ATOM 1012 C C . GLN A 1 137 ? 19.646 4.957 7.557 1.00 90.12 137 GLN A C 1
ATOM 1014 O O . GLN A 1 137 ? 19.778 6.139 7.254 1.00 90.12 137 GLN A O 1
ATOM 1019 N N . SER A 1 138 ? 19.778 3.980 6.654 1.00 90.50 138 SER A N 1
ATOM 1020 C CA . SER A 1 138 ? 20.157 4.221 5.252 1.00 90.50 138 SER A CA 1
ATOM 1021 C C . SER A 1 138 ? 19.053 4.920 4.454 1.00 90.50 138 SER A C 1
ATOM 1023 O O . SER A 1 138 ? 19.334 5.715 3.562 1.00 90.50 138 SER A O 1
ATOM 1025 N N . GLY A 1 139 ? 17.791 4.629 4.771 1.00 89.56 139 GLY A N 1
ATOM 1026 C CA . GLY A 1 139 ? 16.638 5.292 4.175 1.00 89.56 139 GLY A CA 1
ATOM 1027 C C . GLY A 1 139 ? 16.576 6.770 4.552 1.00 89.56 139 GLY A C 1
AT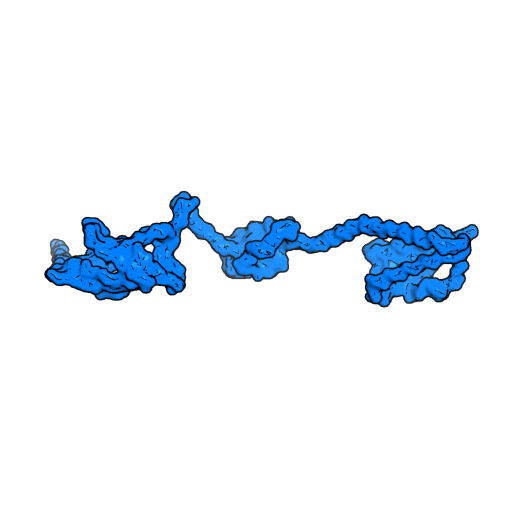OM 1028 O O . GLY A 1 139 ? 16.398 7.612 3.674 1.00 89.56 139 GLY A O 1
ATOM 1029 N N . ILE A 1 140 ? 16.785 7.093 5.833 1.00 90.44 140 ILE A N 1
ATOM 1030 C CA . ILE A 1 140 ? 16.779 8.473 6.336 1.00 90.44 140 ILE A CA 1
ATOM 1031 C C . ILE A 1 140 ? 17.884 9.305 5.680 1.00 90.44 140 ILE A C 1
ATOM 1033 O O . ILE A 1 140 ? 17.639 10.448 5.294 1.00 90.44 140 ILE A O 1
ATOM 1037 N N . GLU A 1 141 ? 19.075 8.730 5.512 1.00 92.56 141 GLU A N 1
ATOM 1038 C CA . GLU A 1 141 ? 20.213 9.393 4.863 1.00 92.56 141 GLU A CA 1
ATOM 1039 C C . GLU A 1 141 ? 19.932 9.772 3.399 1.00 92.56 141 GLU A C 1
ATOM 1041 O O . GLU A 1 141 ? 20.403 10.812 2.940 1.00 92.56 141 GLU A O 1
ATOM 1046 N N . LEU A 1 142 ? 19.148 8.964 2.676 1.00 91.06 142 LEU A N 1
ATOM 1047 C CA . LEU A 1 142 ? 18.857 9.179 1.254 1.00 91.06 142 LEU A CA 1
ATOM 1048 C C . LEU A 1 142 ? 17.544 9.937 0.994 1.00 91.06 142 LEU A C 1
ATOM 1050 O O . LEU A 1 142 ? 17.477 10.728 0.054 1.00 91.06 142 LEU A O 1
ATOM 1054 N N . TYR A 1 143 ? 16.505 9.716 1.806 1.00 89.88 143 TYR A N 1
ATOM 1055 C CA . TYR A 1 143 ? 15.131 10.174 1.532 1.00 89.88 143 TYR A CA 1
ATOM 1056 C C . TYR A 1 143 ? 14.492 11.005 2.661 1.00 89.88 143 TYR A C 1
ATOM 1058 O O . TYR A 1 143 ? 13.368 11.500 2.495 1.00 89.88 143 TYR A O 1
ATOM 1066 N N . GLY A 1 144 ? 15.208 11.214 3.772 1.00 88.56 144 GLY A N 1
ATOM 1067 C CA . GLY A 1 144 ? 14.786 12.039 4.908 1.00 88.56 144 GLY A CA 1
ATOM 1068 C C . GLY A 1 144 ? 13.985 11.287 5.976 1.00 88.56 144 GLY A C 1
ATOM 1069 O O . GLY A 1 144 ? 13.822 10.075 5.923 1.00 88.56 144 GLY A O 1
ATOM 1070 N N . GLN A 1 145 ? 13.463 12.016 6.967 1.00 88.56 145 GLN A N 1
ATOM 1071 C CA . GLN A 1 145 ? 12.802 11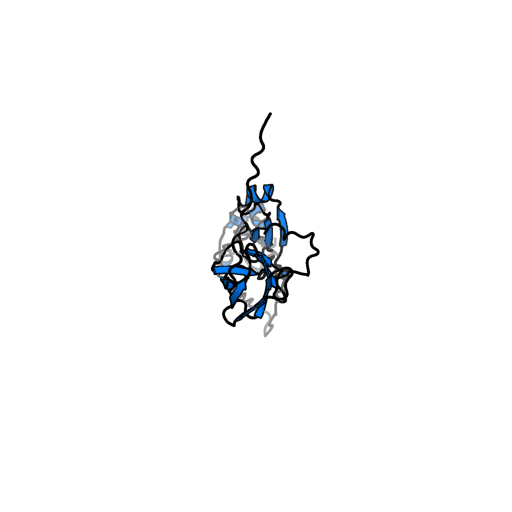.433 8.152 1.00 88.56 145 GLN A CA 1
ATOM 1072 C C . GLN A 1 145 ? 11.581 10.552 7.828 1.00 88.56 145 GLN A C 1
ATOM 1074 O O . GLN A 1 145 ? 11.260 9.644 8.581 1.00 88.56 145 GLN A O 1
ATOM 1079 N N . GLU A 1 146 ? 10.941 10.758 6.677 1.00 85.94 146 GLU A N 1
ATOM 1080 C CA . GLU A 1 146 ? 9.826 9.926 6.195 1.00 85.94 146 GLU A CA 1
ATOM 1081 C C . GLU A 1 146 ? 10.230 8.469 5.909 1.00 85.94 146 GLU A C 1
ATOM 1083 O O . GLU A 1 146 ? 9.376 7.598 5.806 1.00 85.94 146 GLU A O 1
ATOM 1088 N N . ALA A 1 147 ? 11.530 8.188 5.803 1.00 89.06 147 ALA A N 1
ATOM 1089 C CA . ALA A 1 147 ? 12.083 6.853 5.614 1.00 89.06 147 ALA A CA 1
ATOM 1090 C C . ALA A 1 147 ? 12.426 6.129 6.933 1.00 89.06 147 ALA A C 1
ATOM 1092 O O . ALA A 1 147 ? 13.120 5.109 6.908 1.00 89.06 147 ALA A O 1
ATOM 1093 N N . GLN A 1 148 ? 11.969 6.640 8.086 1.00 87.00 148 GLN A N 1
ATOM 1094 C CA . GLN A 1 148 ? 12.180 6.020 9.405 1.00 87.00 148 GLN A CA 1
ATOM 1095 C C . GLN A 1 148 ? 11.692 4.563 9.473 1.00 87.00 148 GLN A C 1
ATOM 1097 O O . GLN A 1 148 ? 12.275 3.741 10.175 1.00 87.00 148 GLN A O 1
ATOM 1102 N N . ASP A 1 149 ? 10.675 4.243 8.677 1.00 88.19 149 ASP A N 1
ATOM 1103 C CA . ASP A 1 149 ? 10.024 2.940 8.586 1.00 88.19 149 ASP A CA 1
ATOM 1104 C C . ASP A 1 149 ? 10.655 2.046 7.492 1.00 88.19 149 ASP A C 1
ATOM 1106 O O . ASP A 1 149 ? 10.191 0.945 7.196 1.00 88.19 149 ASP A O 1
ATOM 1110 N N . GLY A 1 150 ? 11.774 2.498 6.917 1.00 90.00 150 GLY A N 1
ATOM 1111 C CA . GLY A 1 150 ? 12.457 1.867 5.795 1.00 90.00 150 GLY A CA 1
ATOM 1112 C C . GLY A 1 150 ? 11.961 2.372 4.442 1.00 90.00 150 GLY A C 1
ATOM 1113 O O . GLY A 1 150 ? 10.990 3.121 4.335 1.00 90.00 150 GLY A O 1
ATOM 1114 N N . VAL A 1 151 ? 12.670 1.977 3.386 1.00 93.38 151 VAL A N 1
ATOM 1115 C CA . VAL A 1 151 ? 12.362 2.369 2.006 1.00 93.38 151 VAL A CA 1
ATOM 1116 C C . VAL A 1 151 ? 12.395 1.149 1.112 1.00 93.38 151 VAL A C 1
ATOM 1118 O O . VAL A 1 151 ? 13.314 0.334 1.199 1.00 93.38 151 VAL A O 1
ATOM 1121 N N . ILE A 1 152 ? 11.420 1.049 0.222 1.00 94.44 152 ILE A N 1
ATOM 1122 C CA . ILE A 1 152 ? 11.446 0.122 -0.902 1.00 94.44 152 ILE A CA 1
ATOM 1123 C C . ILE A 1 152 ? 11.732 0.963 -2.146 1.00 94.44 152 ILE A C 1
ATOM 1125 O O . ILE A 1 152 ? 10.854 1.658 -2.655 1.00 94.44 152 ILE A O 1
ATOM 1129 N N . ASP A 1 153 ? 12.987 0.937 -2.591 1.00 93.75 153 ASP A N 1
ATOM 1130 C CA . ASP A 1 153 ? 13.459 1.653 -3.774 1.00 93.75 153 ASP A CA 1
ATOM 1131 C C . ASP A 1 153 ? 13.376 0.747 -5.001 1.00 93.75 153 ASP A C 1
ATOM 1133 O O . ASP A 1 153 ? 13.972 -0.331 -5.063 1.00 93.75 153 ASP A O 1
ATOM 1137 N N . ILE A 1 154 ? 12.585 1.178 -5.971 1.00 94.44 154 ILE A N 1
ATOM 1138 C CA . ILE A 1 154 ? 12.221 0.435 -7.163 1.00 94.44 154 ILE A CA 1
ATOM 1139 C C . ILE A 1 154 ? 12.772 1.201 -8.349 1.00 94.44 154 ILE A C 1
ATOM 1141 O O . ILE A 1 154 ? 12.394 2.332 -8.648 1.00 94.44 154 ILE A O 1
ATOM 1145 N N . LYS A 1 155 ? 13.670 0.548 -9.069 1.00 93.06 155 LYS A N 1
ATOM 1146 C CA . LYS A 1 155 ? 14.220 1.073 -10.307 1.00 93.06 155 LYS A CA 1
ATOM 1147 C C . LYS A 1 155 ? 13.504 0.412 -11.468 1.00 93.06 155 LYS A C 1
ATOM 1149 O O . LYS A 1 155 ? 13.439 -0.819 -11.519 1.00 93.06 155 LYS A O 1
ATOM 1154 N N . LEU A 1 156 ? 12.978 1.199 -12.397 1.00 91.31 156 LEU A N 1
ATOM 1155 C CA . LEU A 1 156 ? 12.366 0.669 -13.608 1.00 91.31 156 LEU A CA 1
ATOM 1156 C C . LEU A 1 156 ? 13.435 0.434 -14.674 1.00 91.31 156 LEU A C 1
ATOM 1158 O O . LEU A 1 156 ? 14.431 1.153 -14.777 1.00 91.31 156 LEU A O 1
ATOM 1162 N N . LYS A 1 157 ? 13.213 -0.585 -15.505 1.00 90.94 157 LYS A N 1
ATOM 1163 C CA . LYS A 1 157 ? 14.006 -0.854 -16.696 1.00 90.94 157 LYS A CA 1
ATOM 1164 C C . LYS A 1 157 ? 13.899 0.385 -17.557 1.00 90.94 157 LYS A C 1
ATOM 1166 O O . LYS A 1 157 ? 12.865 0.635 -18.175 1.00 90.94 157 LYS A O 1
ATOM 1171 N N . LYS A 1 158 ? 15.001 1.128 -17.669 1.00 79.81 158 LYS A N 1
ATOM 1172 C CA . LYS A 1 158 ? 15.179 2.036 -18.801 1.00 79.81 158 LYS A CA 1
ATOM 1173 C C . LYS A 1 158 ? 14.972 1.179 -20.022 1.00 79.81 158 LYS A C 1
ATOM 1175 O O . LYS A 1 158 ? 15.737 0.234 -20.207 1.00 79.81 158 LYS A O 1
ATOM 1180 N N . GLU A 1 159 ? 13.910 1.459 -20.768 1.00 59.19 159 GLU A N 1
ATOM 1181 C CA . GLU A 1 159 ? 13.518 0.679 -21.924 1.00 59.19 159 GLU A CA 1
ATOM 1182 C C . GLU A 1 159 ? 14.762 0.453 -22.771 1.00 59.19 159 GLU A C 1
ATOM 1184 O O . GLU A 1 159 ? 15.246 1.336 -23.488 1.00 59.19 159 GLU A O 1
ATOM 1189 N N . GLN A 1 160 ? 15.337 -0.743 -22.646 1.00 47.72 160 GLN A N 1
ATOM 1190 C CA . GLN A 1 160 ? 16.282 -1.192 -23.621 1.00 47.72 160 GLN A CA 1
ATOM 1191 C C . GLN A 1 160 ? 15.384 -1.372 -24.816 1.00 47.72 160 GLN A C 1
ATOM 1193 O O . GLN A 1 160 ? 14.720 -2.396 -24.968 1.00 47.72 160 GLN A O 1
ATOM 1198 N N . LYS A 1 161 ? 15.381 -0.363 -25.686 1.00 45.41 161 LYS A N 1
ATOM 1199 C CA . LYS A 1 161 ? 15.218 -0.597 -27.103 1.00 45.41 161 LYS A CA 1
ATOM 1200 C C . LYS A 1 161 ? 16.326 -1.582 -27.478 1.00 45.41 161 LYS A C 1
ATOM 1202 O O . LYS A 1 161 ? 17.283 -1.235 -28.161 1.00 45.41 161 LYS A O 1
ATOM 1207 N N . LYS A 1 162 ? 16.120 -2.861 -27.148 1.00 41.03 162 LYS A N 1
ATOM 1208 C CA . LYS A 1 162 ? 16.182 -3.923 -28.125 1.00 41.03 162 LYS A CA 1
ATOM 1209 C C . LYS A 1 162 ? 15.283 -3.421 -29.243 1.00 41.03 162 LYS A C 1
ATOM 1211 O O . LYS A 1 162 ? 14.123 -3.796 -29.371 1.00 41.03 162 LYS A O 1
ATOM 1216 N N . ARG A 1 163 ? 15.849 -2.540 -30.073 1.00 47.09 163 ARG A N 1
ATOM 1217 C CA . ARG A 1 163 ? 15.617 -2.599 -31.494 1.00 47.09 163 ARG A CA 1
ATOM 1218 C C . ARG A 1 163 ? 15.903 -4.058 -31.781 1.00 47.09 163 ARG A C 1
ATOM 1220 O O . ARG A 1 163 ? 17.057 -4.452 -31.937 1.00 47.09 163 ARG A O 1
ATOM 1227 N N . LYS A 1 164 ? 14.843 -4.879 -31.743 1.00 39.56 164 LYS A N 1
ATOM 1228 C CA . LYS A 1 164 ? 14.764 -6.045 -32.596 1.00 39.56 164 LYS A CA 1
ATOM 1229 C C . LYS A 1 164 ? 15.370 -5.526 -33.880 1.00 39.56 164 LYS A C 1
ATOM 1231 O O . LYS A 1 164 ? 14.922 -4.503 -34.405 1.00 39.56 164 LYS A O 1
ATOM 1236 N N . LYS A 1 165 ? 16.486 -6.134 -34.256 1.00 47.41 165 LYS A N 1
ATOM 1237 C CA . LYS A 1 165 ? 17.025 -6.086 -35.597 1.00 47.41 165 LYS A CA 1
ATOM 1238 C C . LYS A 1 165 ? 15.871 -6.631 -36.438 1.00 47.41 165 LYS A C 1
ATOM 1240 O O . LYS A 1 165 ? 15.733 -7.830 -36.620 1.00 47.41 165 LYS A O 1
ATOM 1245 N N . GLN A 1 166 ? 14.889 -5.770 -36.688 1.00 42.75 166 GLN A N 1
ATOM 1246 C CA . GLN A 1 166 ? 13.783 -6.035 -37.563 1.00 42.75 166 GLN A CA 1
ATOM 1247 C C . GLN A 1 166 ? 14.502 -5.948 -38.874 1.00 42.75 166 GLN A C 1
ATOM 1249 O O . GLN A 1 166 ? 14.898 -4.856 -39.276 1.00 42.75 166 GLN A O 1
ATOM 1254 N N . ASP A 1 167 ? 14.838 -7.126 -39.388 1.00 45.03 167 ASP A N 1
ATOM 1255 C CA . ASP A 1 167 ? 15.389 -7.291 -40.709 1.00 45.03 167 ASP A CA 1
ATOM 1256 C C . ASP A 1 167 ? 14.617 -6.330 -41.601 1.00 45.03 167 ASP A C 1
ATOM 1258 O O . ASP A 1 167 ? 13.423 -6.517 -41.859 1.00 45.03 167 ASP A O 1
ATOM 1262 N N . GLU A 1 168 ? 15.277 -5.243 -41.996 1.00 52.94 168 GLU A N 1
ATOM 1263 C CA . GLU A 1 168 ? 14.846 -4.446 -43.122 1.00 52.94 168 GLU A CA 1
ATOM 1264 C C . GLU A 1 168 ? 14.998 -5.409 -44.293 1.00 52.94 168 GLU A C 1
ATOM 1266 O O . GLU A 1 168 ? 16.039 -5.479 -44.943 1.00 52.94 168 GLU A O 1
ATOM 1271 N N . ARG A 1 169 ? 13.993 -6.273 -44.485 1.00 46.44 169 ARG A N 1
ATOM 1272 C CA . ARG A 1 169 ? 13.874 -7.091 -45.677 1.00 46.44 169 ARG A CA 1
ATOM 1273 C C . ARG A 1 169 ? 13.711 -6.079 -46.790 1.00 46.44 169 ARG A C 1
ATOM 1275 O O . ARG A 1 169 ? 12.626 -5.544 -47.012 1.00 46.44 169 ARG A O 1
ATOM 1282 N N . ILE A 1 170 ? 14.839 -5.789 -47.428 1.00 56.66 170 ILE A N 1
ATOM 1283 C CA . ILE A 1 170 ? 14.950 -5.064 -48.679 1.00 56.66 170 ILE A CA 1
ATOM 1284 C C . ILE A 1 170 ? 14.009 -5.794 -49.635 1.00 56.66 170 ILE A C 1
ATOM 1286 O O . ILE A 1 170 ? 14.326 -6.869 -50.141 1.00 56.66 170 ILE A O 1
ATOM 1290 N N . THR A 1 171 ? 12.796 -5.278 -49.806 1.00 49.62 171 THR A N 1
ATOM 1291 C CA . THR A 1 171 ? 11.872 -5.829 -50.791 1.00 49.62 171 THR A CA 1
ATOM 1292 C C . THR A 1 171 ? 12.259 -5.180 -52.104 1.00 49.62 171 THR A C 1
ATOM 1294 O O . THR A 1 171 ? 11.850 -4.060 -52.401 1.00 49.62 171 THR A O 1
ATOM 1297 N N . ALA A 1 172 ? 13.131 -5.855 -52.851 1.00 47.16 172 ALA A N 1
ATOM 1298 C CA . ALA A 1 172 ? 13.415 -5.503 -54.229 1.00 47.16 172 ALA A CA 1
ATOM 1299 C C . ALA A 1 172 ? 12.116 -5.665 -55.032 1.00 47.16 172 ALA A C 1
ATOM 1301 O O . ALA A 1 172 ? 11.720 -6.777 -55.374 1.00 47.16 172 ALA A O 1
ATOM 1302 N N . ILE A 1 173 ? 11.426 -4.559 -55.308 1.00 50.66 173 ILE A N 1
ATOM 1303 C CA . ILE A 1 173 ? 10.370 -4.518 -56.323 1.00 50.66 173 ILE A CA 1
ATOM 1304 C C . ILE A 1 173 ? 11.076 -4.373 -57.667 1.00 50.66 173 ILE A C 1
ATOM 1306 O O . ILE A 1 173 ? 11.340 -3.276 -58.148 1.00 50.66 173 ILE A O 1
ATOM 1310 N N . GLY A 1 174 ? 11.473 -5.513 -58.228 1.00 44.81 174 GLY A N 1
ATOM 1311 C CA . GLY A 1 174 ? 11.896 -5.589 -59.615 1.00 44.81 174 GLY A CA 1
ATOM 1312 C C . GLY A 1 174 ? 10.671 -5.479 -60.513 1.00 44.81 174 GLY A C 1
ATOM 1313 O O . GLY A 1 174 ? 9.850 -6.391 -60.555 1.00 44.81 174 GLY A O 1
ATOM 1314 N N . SER A 1 175 ? 10.567 -4.385 -61.259 1.00 45.56 175 SER A N 1
ATOM 1315 C CA . SER A 1 175 ? 9.716 -4.319 -62.443 1.00 45.56 175 SER A CA 1
ATOM 1316 C C . SER A 1 175 ? 10.432 -3.534 -63.542 1.00 45.56 175 SER A C 1
ATOM 1318 O O . SER A 1 175 ? 10.382 -2.310 -63.556 1.00 45.56 175 SER A O 1
ATOM 1320 N N . GLY A 1 176 ? 11.077 -4.269 -64.456 1.00 47.09 176 GLY A N 1
ATOM 1321 C CA . GLY A 1 176 ? 11.456 -3.802 -65.795 1.00 47.09 176 GLY A CA 1
ATOM 1322 C C . GLY A 1 176 ? 12.812 -3.093 -65.941 1.00 47.09 176 GLY A C 1
ATOM 1323 O O . GLY A 1 176 ? 13.003 -2.007 -65.416 1.00 47.09 176 GLY A O 1
ATOM 1324 N N . ALA A 1 177 ? 13.674 -3.688 -66.777 1.00 48.66 177 ALA A N 1
ATOM 1325 C CA . ALA A 1 177 ? 14.911 -3.165 -67.387 1.00 48.66 177 ALA A CA 1
ATOM 1326 C C . ALA A 1 177 ? 16.165 -2.969 -66.481 1.00 48.66 177 ALA A C 1
ATOM 1328 O O . ALA A 1 177 ? 16.085 -2.357 -65.418 1.00 48.66 177 ALA A O 1
ATOM 1329 N N . PRO A 1 178 ? 17.356 -3.460 -66.898 1.00 48.66 178 PRO A N 1
ATOM 1330 C CA . PRO A 1 178 ? 18.536 -3.606 -66.037 1.00 48.66 178 PRO A CA 1
ATOM 1331 C C . PRO A 1 178 ? 19.458 -2.372 -65.934 1.00 48.66 178 PRO A C 1
ATOM 1333 O O . PRO A 1 178 ? 20.660 -2.556 -65.781 1.00 48.66 178 PRO A O 1
ATOM 1336 N N . GLU A 1 179 ? 18.959 -1.130 -65.991 1.00 51.00 179 GLU A N 1
ATOM 1337 C CA . GLU A 1 179 ? 19.871 0.040 -65.982 1.00 51.00 179 GLU A CA 1
ATOM 1338 C C . GLU A 1 179 ? 19.607 1.138 -64.949 1.00 51.00 179 GLU A C 1
ATOM 1340 O O . GLU A 1 179 ? 20.483 1.968 -64.736 1.00 51.00 179 GLU A O 1
ATOM 1345 N N . THR A 1 180 ? 18.499 1.144 -64.205 1.00 47.38 180 THR A N 1
ATOM 1346 C CA . THR A 1 180 ? 18.333 2.122 -63.108 1.00 47.38 180 THR A CA 1
ATOM 1347 C C . THR A 1 180 ? 17.528 1.548 -61.947 1.00 47.38 180 THR A C 1
ATOM 1349 O O . THR A 1 180 ? 16.316 1.716 -61.838 1.00 47.38 180 THR A O 1
ATOM 1352 N N . ALA A 1 181 ? 18.209 0.877 -61.017 1.00 43.94 181 ALA A N 1
ATOM 1353 C CA . ALA A 1 181 ? 17.614 0.552 -59.725 1.00 43.94 181 ALA A CA 1
ATOM 1354 C C . ALA A 1 181 ? 17.509 1.838 -58.887 1.00 43.94 181 ALA A C 1
ATOM 1356 O O . ALA A 1 181 ? 18.456 2.242 -58.212 1.00 43.94 181 ALA A O 1
ATOM 1357 N N . ILE A 1 182 ? 16.360 2.513 -58.949 1.00 45.75 182 ILE A N 1
ATOM 1358 C CA . ILE A 1 182 ? 16.104 3.696 -58.124 1.00 45.75 182 ILE A CA 1
ATOM 1359 C C . ILE A 1 182 ? 15.836 3.228 -56.688 1.00 45.75 182 ILE A C 1
ATOM 1361 O O . ILE A 1 182 ? 14.729 2.819 -56.338 1.00 45.75 182 ILE A O 1
ATOM 1365 N N . VAL A 1 183 ? 16.858 3.278 -55.835 1.00 47.59 183 VAL A N 1
ATOM 1366 C CA . VAL A 1 183 ? 16.707 3.033 -54.395 1.00 47.59 183 VAL A CA 1
ATOM 1367 C C . VAL A 1 183 ? 16.116 4.290 -53.752 1.00 47.59 183 VAL A C 1
ATOM 1369 O O . VAL A 1 183 ? 16.831 5.202 -53.341 1.00 47.59 183 VAL A O 1
ATOM 1372 N N . GLN A 1 184 ? 14.786 4.365 -53.671 1.00 45.41 184 GLN A N 1
ATOM 1373 C CA . GLN A 1 184 ? 14.105 5.413 -52.907 1.00 45.41 184 GLN A CA 1
ATOM 1374 C C . GLN A 1 184 ? 14.112 5.070 -51.411 1.00 45.41 184 GLN A C 1
ATOM 1376 O O . GLN A 1 184 ? 13.224 4.394 -50.893 1.00 45.41 184 GLN A O 1
ATOM 1381 N N . ILE A 1 185 ? 15.122 5.573 -50.701 1.00 59.44 185 ILE A N 1
ATOM 1382 C CA . ILE A 1 185 ? 15.166 5.555 -49.236 1.00 59.44 185 ILE A CA 1
ATOM 1383 C C . ILE A 1 185 ? 14.199 6.631 -48.727 1.00 59.44 185 ILE A C 1
ATOM 1385 O O . ILE A 1 185 ? 14.513 7.822 -48.738 1.00 59.44 185 ILE A O 1
ATOM 1389 N N . ARG A 1 186 ? 13.003 6.240 -48.271 1.00 52.78 186 ARG A N 1
ATOM 1390 C CA . ARG A 1 186 ? 12.125 7.156 -47.524 1.00 52.78 186 ARG A CA 1
ATOM 1391 C C . ARG A 1 186 ? 12.658 7.296 -46.100 1.00 52.78 186 ARG A C 1
ATOM 1393 O O . ARG A 1 186 ? 12.296 6.530 -45.215 1.00 52.78 186 ARG A O 1
ATOM 1400 N N . SER A 1 187 ? 13.534 8.275 -45.890 1.00 49.72 187 SER A N 1
ATOM 1401 C CA . SER A 1 187 ? 13.984 8.662 -44.553 1.00 49.72 187 SER A CA 1
ATOM 1402 C C . SER A 1 187 ? 12.831 9.317 -43.789 1.00 49.72 187 SER A C 1
ATOM 1404 O O . SER A 1 187 ? 12.477 10.472 -44.021 1.00 49.72 187 SER A O 1
ATOM 1406 N N . THR A 1 188 ? 12.214 8.573 -42.874 1.00 55.34 188 THR A N 1
ATOM 1407 C CA . THR A 1 188 ? 11.253 9.114 -41.910 1.00 55.34 188 THR A CA 1
ATOM 1408 C C . THR A 1 188 ? 12.000 9.546 -40.656 1.00 55.34 188 THR A C 1
ATOM 1410 O O . THR A 1 188 ? 12.045 8.805 -39.673 1.00 55.34 188 THR A O 1
ATOM 1413 N N . LYS A 1 189 ? 12.635 10.717 -40.715 1.00 54.09 189 LYS A N 1
ATOM 1414 C CA . LYS A 1 189 ? 12.821 11.678 -39.615 1.00 54.09 189 LYS A CA 1
ATOM 1415 C C . LYS A 1 189 ? 13.838 12.715 -40.060 1.00 54.09 189 LYS A C 1
ATOM 1417 O O . LYS A 1 189 ? 14.974 12.397 -40.390 1.00 54.09 189 LYS A O 1
ATOM 1422 N N . ASN A 1 190 ? 13.378 13.955 -40.053 1.00 56.28 190 ASN A N 1
ATOM 1423 C CA . ASN A 1 190 ? 14.179 15.150 -40.212 1.00 56.28 190 ASN A CA 1
ATOM 1424 C C . ASN A 1 190 ? 15.348 15.095 -39.212 1.00 56.28 190 ASN A C 1
ATOM 1426 O O . ASN A 1 190 ? 15.136 15.197 -38.005 1.00 56.28 190 ASN A O 1
ATOM 1430 N N . ALA A 1 191 ? 16.559 14.870 -39.704 1.00 50.75 191 ALA A N 1
ATOM 1431 C CA . ALA A 1 191 ? 17.775 14.969 -38.920 1.00 50.75 191 ALA A CA 1
ATOM 1432 C C . ALA A 1 191 ? 18.767 15.742 -39.777 1.00 50.75 191 ALA A C 1
ATOM 1434 O O . ALA A 1 191 ? 19.369 15.184 -40.688 1.00 50.75 191 ALA A O 1
ATOM 1435 N N . SER A 1 192 ? 18.941 17.028 -39.475 1.00 54.78 192 SER A N 1
ATOM 1436 C CA . SER A 1 192 ? 20.029 17.876 -39.985 1.00 54.78 192 SER A CA 1
ATOM 1437 C C . SER A 1 192 ? 21.418 17.402 -39.519 1.00 54.78 192 SER A C 1
ATOM 1439 O O . SER A 1 192 ? 22.330 18.211 -39.373 1.00 54.78 192 SER A O 1
ATOM 1441 N N . ALA A 1 193 ? 21.574 16.107 -39.241 1.00 65.56 193 ALA A N 1
ATOM 1442 C CA . ALA A 1 193 ? 22.833 15.472 -38.920 1.00 65.56 193 ALA A CA 1
ATOM 1443 C C . ALA A 1 193 ? 23.639 15.402 -40.219 1.00 65.56 193 ALA A C 1
ATOM 1445 O O . ALA A 1 193 ? 23.308 14.639 -41.127 1.00 65.56 193 ALA A O 1
ATOM 1446 N N . LYS A 1 194 ? 24.651 16.262 -40.326 1.00 74.50 194 LYS A N 1
ATOM 1447 C CA . LYS A 1 194 ? 25.599 16.269 -41.438 1.00 74.50 194 LYS A CA 1
ATOM 1448 C C . LYS A 1 194 ? 26.774 15.385 -41.027 1.00 74.50 194 LYS A C 1
ATOM 1450 O O . LYS A 1 194 ? 27.590 15.848 -40.231 1.00 74.50 194 LYS A O 1
ATOM 1455 N N . PRO A 1 195 ? 26.849 14.125 -41.483 1.00 84.06 195 PRO A N 1
ATOM 1456 C CA . PRO A 1 195 ? 27.939 13.248 -41.089 1.00 84.06 195 PRO A CA 1
ATOM 1457 C C . PRO A 1 195 ? 29.271 13.780 -41.627 1.00 84.06 195 PRO A C 1
ATOM 1459 O O . PRO A 1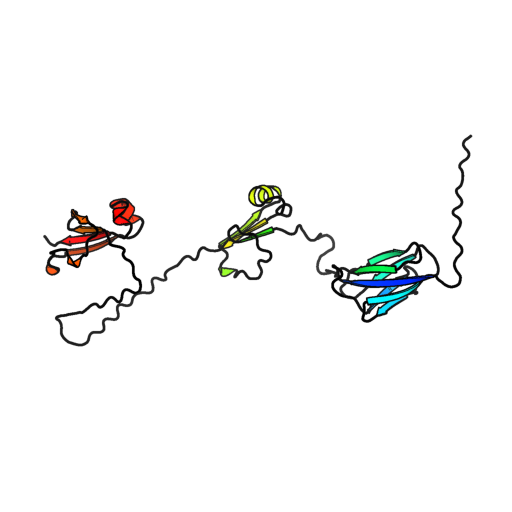 195 ? 29.314 14.428 -42.674 1.00 84.06 195 PRO A O 1
ATOM 1462 N N . LEU A 1 196 ? 30.359 13.484 -40.924 1.00 86.44 196 LEU A N 1
ATOM 1463 C CA . LEU A 1 196 ? 31.710 13.767 -41.394 1.00 86.44 196 LEU A CA 1
ATOM 1464 C C . LEU A 1 196 ? 32.066 12.811 -42.534 1.00 86.44 196 LEU A C 1
ATOM 1466 O O . LEU A 1 196 ? 31.897 11.598 -42.402 1.00 86.44 196 LEU A O 1
ATOM 1470 N N . ILE A 1 197 ? 32.575 13.329 -43.646 1.00 88.88 197 ILE A N 1
ATOM 1471 C CA . ILE A 1 197 ? 32.934 12.504 -44.801 1.00 88.88 197 ILE A CA 1
ATOM 1472 C C . ILE A 1 197 ? 34.450 12.383 -44.903 1.00 88.88 197 ILE A C 1
ATOM 1474 O O . ILE A 1 197 ? 35.157 13.384 -44.979 1.00 88.88 197 ILE A O 1
ATOM 1478 N N . ILE A 1 198 ? 34.941 11.149 -44.981 1.00 87.44 198 ILE A N 1
ATOM 1479 C CA . ILE A 1 198 ? 36.350 10.821 -45.193 1.00 87.44 198 ILE A CA 1
ATOM 1480 C C . ILE A 1 198 ? 36.477 10.055 -46.510 1.00 87.44 198 ILE A C 1
ATOM 1482 O O . ILE A 1 198 ? 35.836 9.024 -46.684 1.00 87.44 198 ILE A O 1
ATOM 1486 N N . VAL A 1 199 ? 37.315 10.526 -47.433 1.00 89.56 199 VAL A N 1
ATOM 1487 C CA . VAL A 1 199 ? 37.560 9.869 -48.729 1.00 89.56 199 VAL A CA 1
ATOM 1488 C C . VAL A 1 199 ? 39.031 9.505 -48.816 1.00 89.56 199 VAL A C 1
ATOM 1490 O O . VAL A 1 199 ? 39.878 10.391 -48.740 1.00 89.56 199 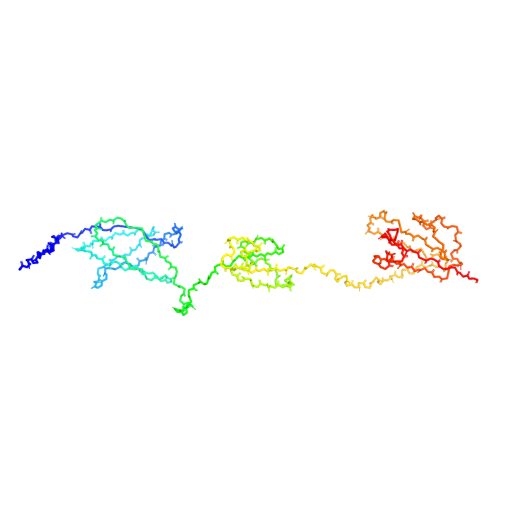VAL A O 1
ATOM 1493 N N . ASP A 1 200 ? 39.340 8.214 -48.928 1.00 89.00 200 ASP A N 1
ATOM 1494 C CA . ASP A 1 200 ? 40.715 7.691 -48.978 1.00 89.00 200 ASP A CA 1
ATOM 1495 C C . ASP A 1 200 ? 41.604 8.192 -47.824 1.00 89.00 200 ASP A C 1
ATOM 1497 O O . ASP A 1 200 ? 42.792 8.467 -47.980 1.00 89.00 200 ASP A O 1
ATOM 1501 N N . GLY A 1 201 ? 40.999 8.337 -46.639 1.00 86.31 201 GLY A N 1
ATOM 1502 C CA . GLY A 1 201 ? 41.652 8.858 -45.434 1.00 86.31 201 GLY A CA 1
ATOM 1503 C C . GLY A 1 201 ? 41.700 10.387 -45.330 1.00 86.31 201 GLY A C 1
ATOM 1504 O O . GLY A 1 201 ? 42.114 10.903 -44.296 1.00 86.31 201 GLY A O 1
ATOM 1505 N N . VAL A 1 202 ? 41.243 11.125 -46.346 1.00 86.31 202 VAL A N 1
ATOM 1506 C CA . VAL A 1 202 ? 41.205 12.595 -46.349 1.00 86.31 202 VAL A CA 1
ATOM 1507 C C . VAL A 1 202 ? 39.856 13.098 -45.847 1.00 86.31 202 VAL A C 1
ATOM 1509 O O . VAL A 1 202 ? 38.814 12.759 -46.408 1.00 86.31 202 VAL A O 1
ATOM 1512 N N . ASN A 1 203 ? 39.873 13.953 -44.824 1.00 88.00 203 ASN A N 1
ATOM 1513 C CA . ASN A 1 203 ? 38.671 14.598 -44.304 1.00 88.00 203 ASN A CA 1
ATOM 1514 C C . ASN A 1 203 ? 38.124 15.631 -45.307 1.00 88.00 203 ASN A C 1
ATOM 1516 O O . ASN A 1 203 ? 38.828 16.558 -45.708 1.00 88.00 203 ASN A O 1
ATOM 1520 N N . LYS A 1 204 ? 36.872 15.449 -45.733 1.00 85.44 204 LYS A N 1
ATOM 1521 C CA . LYS A 1 204 ? 36.128 16.341 -46.636 1.00 85.44 204 LYS A CA 1
ATOM 1522 C C . LYS A 1 204 ? 35.126 17.234 -45.894 1.00 85.44 204 LYS A C 1
ATOM 1524 O O . LYS A 1 204 ? 34.479 18.064 -46.526 1.00 85.44 204 LYS A O 1
ATOM 1529 N N . GLY A 1 205 ? 35.028 17.100 -44.573 1.00 80.25 205 GLY A N 1
ATOM 1530 C CA . GLY A 1 205 ? 34.133 17.864 -43.713 1.00 80.25 205 GLY A CA 1
ATOM 1531 C C . GLY A 1 205 ? 32.694 17.344 -43.716 1.00 80.25 205 GLY A C 1
ATOM 1532 O O . GLY A 1 205 ? 32.367 16.318 -44.317 1.00 80.25 205 GLY A O 1
ATOM 1533 N N . ASN A 1 206 ? 31.818 18.074 -43.028 1.00 75.75 206 ASN A N 1
ATOM 1534 C CA . ASN A 1 206 ? 30.386 17.788 -42.904 1.00 75.75 206 ASN A CA 1
ATOM 1535 C C . ASN A 1 206 ? 29.612 18.338 -44.116 1.00 75.75 206 ASN A C 1
ATOM 1537 O O . ASN A 1 206 ? 28.730 19.194 -43.985 1.00 75.75 206 ASN A O 1
ATOM 1541 N N . ILE A 1 207 ? 30.006 17.898 -45.310 1.00 72.56 207 ILE A N 1
ATOM 1542 C CA . ILE A 1 207 ? 29.399 18.302 -46.581 1.00 72.56 207 ILE A CA 1
ATOM 1543 C C . ILE A 1 207 ? 28.356 17.283 -47.041 1.00 72.56 207 ILE A C 1
ATOM 1545 O O . ILE A 1 207 ? 28.330 16.141 -46.590 1.00 72.56 207 ILE A O 1
ATOM 1549 N N . ASP A 1 208 ? 27.483 17.685 -47.959 1.00 71.00 208 ASP A N 1
ATOM 1550 C CA . ASP A 1 208 ? 26.599 16.737 -48.627 1.00 71.00 208 ASP A CA 1
ATOM 1551 C C . ASP A 1 208 ? 27.417 15.796 -49.519 1.00 71.00 208 ASP A C 1
ATOM 1553 O O . ASP A 1 208 ? 28.250 16.238 -50.309 1.00 71.00 208 ASP A O 1
ATOM 1557 N N . VAL A 1 209 ? 27.128 14.492 -49.459 1.00 65.12 209 VAL A N 1
ATOM 1558 C CA . VAL A 1 209 ? 27.772 13.469 -50.311 1.00 65.12 209 VAL A CA 1
ATOM 1559 C C . VAL A 1 209 ? 27.616 13.802 -51.804 1.00 65.12 209 VAL A C 1
ATOM 1561 O O . VAL A 1 209 ? 28.475 13.461 -52.607 1.00 65.12 209 VAL A O 1
ATOM 1564 N N . LYS A 1 210 ? 26.551 14.524 -52.181 1.00 67.06 210 LYS A N 1
ATOM 1565 C CA . LYS A 1 210 ? 26.308 14.993 -53.558 1.00 67.06 210 LYS A CA 1
ATOM 1566 C C . LYS A 1 210 ? 27.319 16.034 -54.047 1.00 67.06 210 LYS A C 1
ATOM 1568 O O . LYS A 1 210 ? 27.444 16.216 -55.250 1.00 67.06 210 LYS A O 1
ATOM 1573 N N . SER A 1 211 ? 28.008 16.708 -53.131 1.00 69.12 211 SER A N 1
ATOM 1574 C CA . SER A 1 211 ? 29.054 17.686 -53.441 1.00 69.12 211 SER A CA 1
ATOM 1575 C C . SER A 1 211 ? 30.429 17.034 -53.601 1.00 69.12 211 SER A C 1
ATOM 1577 O O . SER A 1 211 ? 31.403 17.722 -53.893 1.00 69.12 211 SER A O 1
ATOM 1579 N N . LEU A 1 212 ? 30.531 15.717 -53.394 1.00 72.31 212 LEU A N 1
ATOM 1580 C CA . LEU A 1 212 ? 31.736 14.964 -53.702 1.00 72.31 212 LEU A CA 1
ATOM 1581 C C . LEU A 1 212 ? 31.774 14.689 -55.207 1.00 72.31 212 LEU A C 1
ATOM 1583 O O . LEU A 1 212 ? 30.953 13.936 -55.727 1.00 72.31 212 LEU A O 1
ATOM 1587 N N . GLU A 1 213 ? 32.754 15.258 -55.902 1.00 77.44 213 GLU A N 1
ATOM 1588 C CA . GLU A 1 213 ? 33.048 14.959 -57.310 1.00 77.44 213 GLU A CA 1
ATOM 1589 C C . GLU A 1 213 ? 33.721 13.579 -57.448 1.00 77.44 213 GLU A C 1
ATOM 1591 O O . GLU A 1 213 ? 34.868 13.453 -57.871 1.00 77.44 213 GLU A O 1
ATOM 1596 N N . ILE A 1 214 ? 33.031 12.518 -57.025 1.00 76.88 214 ILE A N 1
ATOM 1597 C CA . ILE A 1 214 ? 33.532 11.141 -57.061 1.00 76.88 214 ILE A CA 1
ATOM 1598 C C . ILE A 1 214 ? 32.679 10.343 -58.039 1.00 76.88 214 ILE A C 1
ATOM 1600 O O . ILE A 1 214 ? 31.457 10.291 -57.907 1.00 76.88 214 ILE A O 1
ATOM 1604 N N . ASN A 1 215 ? 33.326 9.680 -58.999 1.00 81.25 215 ASN A N 1
ATOM 1605 C CA . ASN A 1 215 ? 32.646 8.721 -59.862 1.00 81.25 215 ASN A CA 1
ATOM 1606 C C . ASN A 1 215 ? 32.243 7.480 -59.032 1.00 81.25 215 ASN A C 1
ATOM 1608 O O . ASN A 1 215 ? 33.131 6.829 -58.469 1.00 81.25 215 ASN A O 1
ATOM 1612 N N . PRO A 1 216 ? 30.948 7.110 -58.973 1.00 81.38 216 PRO A N 1
ATOM 1613 C CA . PRO A 1 216 ? 30.484 5.920 -58.261 1.00 81.38 216 PRO A CA 1
ATOM 1614 C C . PRO A 1 216 ? 31.178 4.618 -58.682 1.00 81.38 216 PRO A C 1
ATOM 1616 O O . PRO A 1 216 ? 31.378 3.735 -57.850 1.00 81.38 216 PRO A O 1
ATOM 1619 N N . GLU A 1 217 ? 31.595 4.495 -59.944 1.00 84.00 217 GLU A N 1
ATOM 1620 C CA . GLU A 1 217 ? 32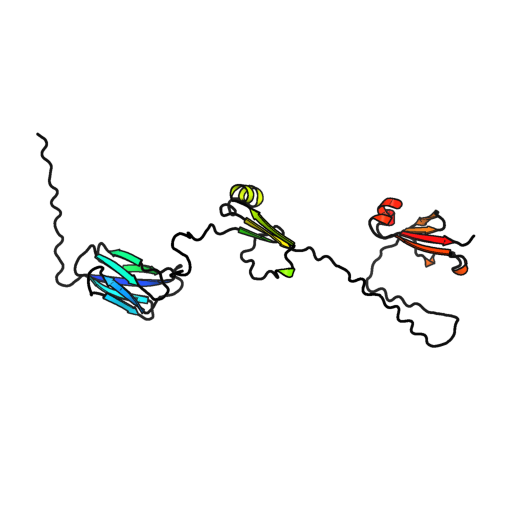.275 3.295 -60.452 1.00 84.00 217 GLU A CA 1
ATOM 1621 C C . GLU A 1 217 ? 33.638 3.060 -59.789 1.00 84.00 217 GLU A C 1
ATOM 1623 O O . GLU A 1 217 ? 34.087 1.914 -59.644 1.00 84.00 217 GLU A O 1
ATOM 1628 N N . ASN A 1 218 ? 34.260 4.143 -59.320 1.00 85.50 218 ASN A N 1
ATOM 1629 C CA . ASN A 1 218 ? 35.550 4.127 -58.647 1.00 85.50 218 ASN A CA 1
ATOM 1630 C C . ASN A 1 218 ? 35.420 3.868 -57.146 1.00 85.50 218 ASN A C 1
ATOM 1632 O O . ASN A 1 218 ? 36.436 3.803 -56.466 1.00 85.50 218 ASN A O 1
ATOM 1636 N N . ILE A 1 219 ? 34.217 3.692 -56.596 1.00 87.25 219 ILE A N 1
ATOM 1637 C CA . ILE A 1 219 ? 34.048 3.389 -55.174 1.00 87.25 219 ILE A CA 1
ATOM 1638 C C . ILE A 1 219 ? 34.286 1.894 -54.944 1.00 87.25 219 ILE A C 1
ATOM 1640 O O . ILE A 1 219 ? 33.660 1.032 -55.563 1.00 87.25 219 ILE A O 1
ATOM 1644 N N . LYS A 1 220 ? 35.218 1.579 -54.042 1.00 87.06 220 LYS A N 1
ATOM 1645 C CA . LYS A 1 220 ? 35.511 0.216 -53.593 1.00 87.06 220 LYS A CA 1
ATOM 1646 C C . LYS A 1 220 ? 34.604 -0.186 -52.435 1.00 87.06 220 LYS A C 1
ATOM 1648 O O . LYS A 1 220 ? 34.020 -1.264 -52.471 1.00 87.06 220 LYS A O 1
ATOM 1653 N N . SER A 1 221 ? 34.504 0.660 -51.414 1.00 81.06 221 SER A N 1
ATOM 1654 C CA . SER A 1 221 ? 33.657 0.419 -50.245 1.00 81.06 221 SER A CA 1
ATOM 1655 C C . SER A 1 221 ? 33.197 1.728 -49.615 1.00 81.06 221 SER A C 1
ATOM 1657 O O . SER A 1 221 ? 33.865 2.759 -49.729 1.00 81.06 221 SER A O 1
ATOM 1659 N N . ILE A 1 222 ? 32.039 1.667 -48.956 1.00 86.12 222 ILE A N 1
ATOM 1660 C CA . ILE A 1 222 ? 31.504 2.741 -48.123 1.00 86.12 222 ILE A CA 1
ATOM 1661 C C . ILE A 1 222 ? 31.233 2.148 -46.747 1.00 86.12 222 ILE A C 1
ATOM 1663 O O . ILE A 1 222 ? 30.388 1.263 -46.611 1.00 86.12 222 ILE A O 1
ATOM 1667 N N . ASP A 1 223 ? 31.930 2.657 -45.742 1.00 84.19 223 ASP A N 1
ATOM 1668 C CA . ASP A 1 223 ? 31.773 2.257 -44.351 1.00 84.19 223 ASP A CA 1
ATOM 1669 C C . ASP A 1 223 ? 31.135 3.398 -43.557 1.00 84.19 223 ASP A C 1
ATOM 1671 O O . ASP A 1 223 ? 31.416 4.574 -43.786 1.00 84.19 223 ASP A O 1
ATOM 1675 N N . VAL A 1 224 ? 30.255 3.064 -42.613 1.00 88.62 224 VAL A N 1
ATOM 1676 C CA . VAL A 1 224 ? 29.551 4.059 -41.795 1.00 88.62 224 VAL A CA 1
ATOM 1677 C C . VAL A 1 224 ? 29.825 3.789 -40.325 1.00 88.62 224 VAL A C 1
ATOM 1679 O O . VAL A 1 224 ? 29.381 2.777 -39.782 1.00 88.62 224 VAL A O 1
ATOM 1682 N N . LEU A 1 225 ? 30.512 4.722 -39.671 1.00 83.19 225 LEU A N 1
ATOM 1683 C CA . LEU A 1 225 ? 30.711 4.715 -38.225 1.00 83.19 225 LEU A CA 1
ATOM 1684 C C . LEU A 1 225 ? 29.639 5.568 -37.553 1.00 83.19 225 LEU A C 1
ATOM 1686 O O . LEU A 1 225 ? 29.277 6.644 -38.033 1.00 83.19 225 LEU A O 1
ATOM 1690 N N . LYS A 1 226 ? 29.121 5.081 -36.424 1.00 85.00 226 LYS A N 1
ATOM 1691 C CA . LYS A 1 226 ? 28.061 5.744 -35.657 1.00 85.00 226 LYS A CA 1
ATOM 1692 C C . LYS A 1 226 ? 28.412 5.751 -34.173 1.00 85.00 226 LYS A C 1
ATOM 1694 O O . LYS A 1 226 ? 29.021 4.802 -33.676 1.00 85.00 226 LYS A O 1
ATOM 1699 N N . GLY A 1 227 ? 27.957 6.789 -33.474 1.00 78.69 227 GLY A N 1
ATOM 1700 C CA . GLY A 1 227 ? 28.070 6.897 -32.021 1.00 78.69 227 GLY A CA 1
ATOM 1701 C C . GLY A 1 227 ? 29.519 6.856 -31.536 1.00 78.69 227 GLY A C 1
ATOM 1702 O O . GLY A 1 227 ? 30.397 7.466 -32.137 1.00 78.69 227 GLY A O 1
ATOM 1703 N N . GLU A 1 228 ? 29.763 6.110 -30.462 1.00 81.38 228 GLU A N 1
ATOM 1704 C CA . GLU A 1 228 ? 31.038 6.094 -29.733 1.00 81.38 228 GLU A CA 1
ATOM 1705 C C . GLU A 1 228 ? 32.253 5.770 -30.622 1.00 81.38 228 GLU A C 1
ATOM 1707 O O . GLU A 1 228 ? 33.243 6.487 -30.576 1.00 81.38 228 GLU A O 1
ATOM 1712 N N . SER A 1 229 ? 32.139 4.801 -31.540 1.00 83.19 229 SER A N 1
ATOM 1713 C CA . SER A 1 229 ? 33.225 4.430 -32.471 1.00 83.19 229 SER A CA 1
ATOM 1714 C C . SER A 1 229 ? 33.640 5.530 -33.460 1.00 83.19 229 SER A C 1
ATOM 1716 O O . SER A 1 229 ? 34.768 5.539 -33.954 1.00 83.19 229 SER A O 1
ATOM 1718 N N . ALA A 1 230 ? 32.720 6.442 -33.786 1.00 86.56 230 ALA A N 1
ATOM 1719 C CA . ALA A 1 230 ? 32.988 7.573 -34.666 1.00 86.56 230 ALA A CA 1
ATOM 1720 C C . ALA A 1 230 ? 33.685 8.695 -33.889 1.00 86.56 230 ALA A C 1
ATOM 1722 O O . ALA A 1 230 ? 34.659 9.265 -34.375 1.00 86.56 230 ALA A O 1
ATOM 1723 N N . ILE A 1 231 ? 33.223 8.945 -32.662 1.00 85.06 231 ILE A N 1
ATOM 1724 C CA . ILE A 1 231 ? 33.791 9.940 -31.747 1.00 85.06 231 ILE A CA 1
ATOM 1725 C C . ILE A 1 231 ? 35.203 9.532 -31.311 1.00 85.06 231 ILE A C 1
ATOM 1727 O O . ILE A 1 231 ? 36.104 10.363 -31.295 1.00 85.06 231 ILE A O 1
ATOM 1731 N N . GLU A 1 232 ? 35.435 8.248 -31.037 1.00 88.56 232 GLU A N 1
ATOM 1732 C CA . GLU A 1 232 ? 36.748 7.729 -30.635 1.00 88.56 232 GLU A CA 1
ATOM 1733 C C . GLU A 1 232 ? 37.825 7.961 -31.710 1.00 88.56 232 GLU A C 1
ATOM 1735 O O . GLU A 1 232 ? 38.967 8.280 -31.390 1.00 88.56 232 GLU A O 1
ATOM 1740 N N . LYS A 1 233 ? 37.467 7.837 -32.997 1.00 84.88 233 LYS A N 1
ATOM 1741 C CA . LYS A 1 233 ? 38.417 7.978 -34.116 1.00 84.88 233 LYS A CA 1
ATOM 1742 C C . LYS A 1 233 ? 38.500 9.384 -34.705 1.00 84.88 233 LYS A C 1
ATOM 1744 O O . LYS A 1 233 ? 39.556 9.756 -35.208 1.00 84.88 233 LYS A O 1
ATOM 1749 N N . TYR A 1 234 ? 37.398 10.132 -34.690 1.00 85.38 234 TYR A N 1
ATOM 1750 C CA . TYR A 1 234 ? 37.259 11.407 -35.406 1.00 85.38 234 TYR A CA 1
ATOM 1751 C C . TYR A 1 234 ? 36.792 12.567 -34.511 1.00 85.38 234 TYR A C 1
ATOM 1753 O O . TYR A 1 234 ? 36.534 13.662 -35.005 1.00 85.38 234 TYR A O 1
ATOM 1761 N N . GLY A 1 235 ? 36.704 12.359 -33.195 1.00 84.38 235 GLY A N 1
ATOM 1762 C CA . GLY A 1 235 ? 36.330 13.384 -32.222 1.00 84.38 235 GLY A CA 1
ATOM 1763 C C . GLY A 1 235 ? 34.884 13.869 -32.357 1.00 84.38 235 GLY A C 1
ATOM 1764 O O . GLY A 1 235 ? 34.023 13.204 -32.934 1.00 84.38 235 GLY A O 1
ATOM 1765 N N . GLU A 1 236 ? 34.618 15.066 -31.831 1.00 82.88 236 GLU A N 1
ATOM 1766 C CA . GLU A 1 236 ? 33.294 15.709 -31.855 1.00 82.88 236 GLU A CA 1
ATOM 1767 C C . GLU A 1 236 ? 32.727 15.894 -33.272 1.00 82.88 236 GLU A C 1
ATOM 1769 O O . GLU A 1 236 ? 31.511 15.907 -33.453 1.00 82.88 236 GLU A O 1
ATOM 1774 N N . GLU A 1 237 ? 33.579 15.988 -34.297 1.00 80.31 237 GLU A N 1
ATOM 1775 C CA . GLU A 1 237 ? 33.146 16.089 -35.698 1.00 80.31 237 GLU A CA 1
ATOM 1776 C C . GLU A 1 237 ? 32.430 14.817 -36.179 1.00 80.31 237 GLU A C 1
ATOM 1778 O O . GLU A 1 237 ? 31.569 14.879 -37.057 1.00 80.31 237 GLU A O 1
ATOM 1783 N N . GLY A 1 238 ? 32.738 13.670 -35.566 1.00 82.56 238 GLY A N 1
ATOM 1784 C CA . GLY A 1 238 ? 32.105 12.383 -35.834 1.00 82.56 238 GLY A CA 1
ATOM 1785 C C . GLY A 1 238 ? 30.830 12.112 -35.030 1.00 82.56 238 GLY A C 1
ATOM 1786 O O . GLY A 1 238 ? 30.242 11.041 -35.197 1.00 82.56 238 GLY A O 1
ATOM 1787 N N . LYS A 1 239 ? 30.374 13.041 -34.172 1.00 80.31 239 LYS A N 1
ATOM 1788 C CA . LYS A 1 239 ? 29.199 12.832 -33.297 1.00 80.31 239 LYS A CA 1
ATOM 1789 C C . LYS A 1 239 ? 27.912 12.539 -34.072 1.00 80.31 239 LYS A C 1
ATOM 1791 O O . LYS A 1 239 ? 27.089 11.734 -33.639 1.00 80.31 239 LYS A O 1
ATOM 1796 N N . ASP A 1 240 ? 27.779 13.151 -35.247 1.00 81.62 240 ASP A N 1
ATOM 1797 C CA . ASP A 1 240 ? 26.641 12.994 -36.156 1.00 81.62 240 ASP A CA 1
ATOM 1798 C C . ASP A 1 240 ? 26.832 11.808 -37.130 1.00 81.62 240 ASP A C 1
ATOM 1800 O O . ASP A 1 240 ? 26.001 11.566 -38.008 1.00 81.62 240 ASP A O 1
ATOM 1804 N N . GLY A 1 241 ? 27.904 11.028 -36.940 1.00 86.12 241 GLY A N 1
ATOM 1805 C CA . GLY A 1 241 ? 28.314 9.890 -37.762 1.00 86.12 241 GLY A CA 1
ATOM 1806 C C . GLY A 1 241 ? 29.453 10.230 -38.723 1.00 86.12 241 GLY A C 1
ATOM 1807 O O . GLY A 1 241 ? 29.649 11.386 -39.093 1.00 86.12 241 GLY A O 1
ATOM 1808 N N . VAL A 1 242 ? 30.202 9.208 -39.145 1.00 86.00 242 VAL A N 1
ATOM 1809 C CA . VAL A 1 242 ? 31.300 9.336 -40.119 1.00 86.00 242 VAL A CA 1
ATOM 1810 C C . VAL A 1 242 ? 31.052 8.375 -41.275 1.00 86.00 242 VAL A C 1
ATOM 1812 O O . VAL A 1 242 ? 30.781 7.194 -41.053 1.00 86.00 242 VAL A O 1
ATOM 1815 N N . ILE A 1 243 ? 31.153 8.868 -42.506 1.00 88.75 243 ILE A N 1
ATOM 1816 C CA . ILE A 1 243 ? 31.098 8.062 -43.729 1.00 88.75 243 ILE A CA 1
ATOM 1817 C C . ILE A 1 243 ? 32.512 7.981 -44.298 1.00 88.75 243 ILE A C 1
ATOM 1819 O O . ILE A 1 243 ? 33.099 9.002 -44.649 1.00 88.75 243 ILE A O 1
ATOM 1823 N N . LEU A 1 244 ? 33.049 6.768 -44.403 1.00 87.44 244 LEU A N 1
ATOM 1824 C CA . LEU A 1 244 ? 34.343 6.493 -45.010 1.00 87.44 244 LEU A CA 1
ATOM 1825 C C . LEU A 1 244 ? 34.115 5.930 -46.407 1.00 87.44 244 LEU A C 1
ATOM 1827 O O . LEU A 1 244 ? 33.462 4.904 -46.570 1.00 87.44 244 LEU A O 1
ATOM 1831 N N . ILE A 1 245 ? 34.671 6.590 -47.410 1.00 87.69 245 ILE A N 1
ATOM 1832 C CA . ILE A 1 245 ? 34.631 6.159 -48.801 1.00 87.69 245 ILE A CA 1
ATOM 1833 C C . ILE A 1 245 ? 36.048 5.750 -49.179 1.00 87.69 245 ILE A C 1
ATOM 1835 O O . ILE A 1 245 ? 36.976 6.553 -49.098 1.00 87.69 245 ILE A O 1
ATOM 1839 N N . THR A 1 246 ? 36.211 4.497 -49.590 1.00 88.75 246 THR A N 1
ATOM 1840 C CA . THR A 1 246 ? 37.469 3.996 -50.150 1.00 88.75 246 THR A CA 1
ATOM 1841 C C . THR A 1 246 ? 37.298 3.847 -51.652 1.00 88.75 246 THR A C 1
ATOM 1843 O O . THR A 1 246 ? 36.349 3.193 -52.094 1.00 88.75 246 THR A O 1
ATOM 1846 N N . THR A 1 247 ? 38.201 4.415 -52.445 1.00 89.19 247 THR A N 1
ATOM 1847 C CA . THR A 1 247 ? 38.193 4.272 -53.902 1.00 89.19 247 THR A CA 1
ATOM 1848 C C . THR A 1 247 ? 39.009 3.061 -54.364 1.00 89.19 247 THR A C 1
ATOM 1850 O O . THR A 1 247 ? 39.830 2.486 -53.641 1.00 89.19 247 THR A O 1
ATOM 1853 N N . LYS A 1 248 ? 38.714 2.591 -55.575 1.00 89.88 248 LYS A N 1
ATOM 1854 C CA . LYS A 1 248 ? 39.512 1.599 -56.290 1.00 89.88 248 LYS A CA 1
ATOM 1855 C C . LYS A 1 248 ? 40.783 2.299 -56.772 1.00 89.88 248 LYS A C 1
ATOM 1857 O O . LYS A 1 248 ? 40.709 3.399 -57.312 1.00 89.88 248 LYS A O 1
ATOM 1862 N N . ARG A 1 249 ? 41.924 1.655 -56.543 1.00 74.19 249 ARG A N 1
ATOM 1863 C CA . ARG A 1 249 ? 43.196 2.040 -57.161 1.00 74.19 249 ARG A CA 1
ATOM 1864 C C . ARG A 1 249 ? 43.290 1.476 -58.566 1.00 74.19 249 ARG A C 1
ATOM 1866 O O . ARG A 1 249 ? 42.699 0.391 -58.776 1.00 74.19 249 ARG A O 1
#

Solvent-accessible surface area (backbone atoms only — not comparable to full-atom values): 15127 Å² total; per-residue (Å²): 139,84,83,82,80,80,81,76,80,77,77,75,81,67,52,93,78,31,50,63,33,38,34,39,33,22,31,65,86,74,76,44,61,38,50,64,33,39,35,31,38,69,96,55,92,53,65,44,58,21,39,91,71,4,40,39,67,48,69,43,59,61,68,70,36,43,37,35,38,41,41,96,67,33,44,74,44,79,44,80,41,70,64,79,49,80,43,82,42,65,44,43,71,42,67,85,84,56,68,96,82,64,71,85,66,65,73,52,35,41,27,50,74,89,38,81,47,97,71,69,86,86,60,61,74,88,46,53,62,47,77,44,82,35,53,31,73,64,16,29,75,77,70,35,78,77,11,60,43,10,24,42,40,34,35,57,48,75,79,72,76,70,66,66,83,67,74,80,71,78,75,80,82,84,78,83,76,99,82,72,88,78,81,80,78,82,78,90,64,98,62,95,59,52,31,22,33,28,50,74,84,42,79,67,46,62,53,63,76,88,77,51,95,64,64,74,88,42,52,65,47,78,47,78,38,57,50,69,70,13,27,76,76,53,36,81,64,8,57,56,14,27,39,39,39,36,61,60,129

pLDDT: mean 77.39, std 17.17, range [36.66, 94.88]

InterPro domains:
  IPR008969 Carboxypeptidase-like, regulatory domain superfamily [SSF49464] (21-93)
  IPR012910 TonB-dependent receptor, plug domain [PF07715] (106-151)
  IPR012910 TonB-dependent receptor, plug domain [PF07715] (172-241)
  IPR037066 TonB-dependent receptor, plug domain superfamily [G3DSA:2.170.130.10] (41-162)
  IPR037066 TonB-dependent receptor, plug domain superfamily [G3DSA:2.170.130.10] (168-249)
  IPR039426 TonB-dependent receptor-like [PS52016] (144-249)
  IPR039426 TonB-dependent receptor-like [PTHR30069] (182-248)

Nearest PDB structures (foldseek):
  5aq0-assembly1_A  TM=8.601E-01  e=2.088E-05  Homo sapiens
  2nsm-assembly1_A  TM=8.085E-01  e=2.814E-05  Homo sapiens
  1h8l-assembly1_A  TM=9.031E-01  e=1.592E-04  Lophonetta specularioides
  3rfz-assembly3_E-2  TM=6.145E-01  e=1.214E-03  Escherichia coli
  3l48-assembly5_E  TM=6.873E-01  e=6.092E-03  Escherichia coli UTI89

Mean predicted aligned error: 21.79 Å

Secondary structure (DSSP, 8-state):
---------PPPP--TT-EEEEEEEEETTS-SB-TT-EEEETTSS-EEE--TTSEEEEEESSSSEEEEEE-TTB--EEEEE-SS-EEEEEEPB--TTS-TT------PEEEETTEEES--TTS-GGGEEEEEEE-HHHHHHHH-GGGTT-EEEEEE-------------------S-TT---------S------EEEETTEEEES--GGG----GGGEEEEEEE-THHHHHHHGGGGTT-EEEEEE--

Foldseek 3Di:
DDDDDPPDDPFDDQPPVFAKEKEAEEAPPNPGGDFQKWKDFPPDPFTDTAHPRRIDMGGHRDPQTWIWTDDPQWDIDIDTDGDHDYDYHYTYGDPVVDDPPDDPAQDAFEAEQNHTDPDDPPDDPVFWPDWDKAAQVRQCVRPNNSRNRTYTYTYTPPPPPPPVVPPPPPPPPDDDDDDDPPPDDPDPDDDPLQAFEAEQNRTPASDDPVPDPDDPVFWPDKDKAADPRQCVVPNPSCPSIYIYTYTHD